Protein AF-A0A494X1V7-F1 (afdb_monomer_lite)

Foldseek 3Di:
DDDDDDDDDDDPVRVVVVVVVVVVVVVVVVVVVVVVVVVVVVVVVVVVVVVVVVVVVVVVQQQDFCLDPSNVVVLCLVLVQVVVQLVCCVPPVDADADPVRQGWGQHPVRDTDRDLVVLVLLLVLVVLVCVVVVHDRLSVLSNVVSVCRVVVHDDDPVSSVSNVVNSVVVSVVSNRDGNVVSVVSVVVVVVVVVCCVVVVDPD

Secondary structure (DSSP, 8-state):
-----PPP---HHHHHHHHHHHHHHHHHHHHHHHHHHHHHHHHHHHHHHHHHHHHHHHHHHHHS-TTSGGGHHHHHHHHHHHHHHHHHHHHT----B-TTS-BEEE-TTS-EEEHHHHHHHHHHHHHHHHHHHT----THHHHHHHHHHHTTPPP-HHHHHHHHHHHHHHHHHHHTS-HHHHHHHHHHHHHHHHHHHTTSS--

Sequence (203 aa):
METAQAQPKLSRAQRRGTDKASVRARRDAGEAAAATKRMRSHITSLVYKAEAHALKKAEIANNLPFAHEEQRPRIDAVFGPVESLLDTLVATGEIETLRNGVAGFRAPDGNLYPLAPALESVCVTYDKLARTHGWDDQTAGLRKLAKHFELDMPITQREVDAARASIAWMRDRTLTMTPAQISAEMLEVQIQRELAYAGIIKA

Organism: NCBI:txid1792498

Radius of gyration: 33.77 Å; chains: 1; bounding box: 64×73×98 Å

Structure (mmCIF, N/CA/C/O backbone):
data_AF-A0A494X1V7-F1
#
_entry.id   AF-A0A494X1V7-F1
#
loop_
_atom_site.group_PDB
_atom_site.id
_atom_site.type_symbol
_atom_site.label_atom_id
_atom_site.label_alt_id
_atom_site.label_comp_id
_atom_site.label_asym_id
_atom_site.label_entity_id
_atom_site.label_seq_id
_atom_site.pdbx_PDB_ins_code
_atom_site.Cartn_x
_atom_site.Cartn_y
_atom_site.Cartn_z
_atom_site.occupancy
_atom_site.B_iso_or_equiv
_atom_site.auth_seq_id
_atom_site.auth_comp_id
_atom_site.auth_asym_id
_atom_site.auth_atom_id
_atom_site.pdbx_PDB_model_num
ATOM 1 N N . MET A 1 1 ? 17.945 54.336 -75.996 1.00 43.56 1 MET A N 1
ATOM 2 C CA . MET A 1 1 ? 19.331 53.825 -75.939 1.00 43.56 1 MET A CA 1
ATOM 3 C C . MET A 1 1 ? 19.393 52.821 -74.802 1.00 43.56 1 MET A C 1
ATOM 5 O O . MET A 1 1 ? 19.587 53.219 -73.665 1.00 43.56 1 MET A O 1
ATOM 9 N N . GLU A 1 2 ? 19.138 51.548 -75.094 1.00 41.97 2 GLU A N 1
ATOM 10 C CA . GLU A 1 2 ? 19.292 50.442 -74.141 1.00 41.97 2 GLU A CA 1
ATOM 11 C C . GLU A 1 2 ? 20.587 49.704 -74.484 1.00 41.97 2 GLU A C 1
ATOM 13 O O . GLU A 1 2 ? 20.726 49.120 -75.559 1.00 41.97 2 GLU A O 1
ATOM 18 N N . THR A 1 3 ? 21.572 49.788 -73.597 1.00 46.75 3 THR A N 1
ATOM 19 C CA . THR A 1 3 ? 22.835 49.059 -73.694 1.00 46.75 3 THR A CA 1
ATOM 20 C C . THR A 1 3 ? 22.627 47.625 -73.216 1.00 46.75 3 THR A C 1
ATOM 22 O O . THR A 1 3 ? 22.595 47.344 -72.020 1.00 46.75 3 THR A O 1
ATOM 25 N N . ALA A 1 4 ? 22.508 46.695 -74.164 1.00 48.44 4 ALA A N 1
ATOM 26 C CA . ALA A 1 4 ? 22.533 45.263 -73.892 1.00 48.44 4 ALA A CA 1
ATOM 27 C C . ALA A 1 4 ? 23.926 44.846 -73.377 1.00 48.44 4 ALA A C 1
ATOM 29 O O . ALA A 1 4 ? 24.883 44.733 -74.144 1.00 48.44 4 ALA A O 1
ATOM 30 N N . GLN A 1 5 ? 24.051 44.623 -72.065 1.00 54.03 5 GLN A N 1
ATOM 31 C CA . GLN A 1 5 ? 25.241 44.023 -71.458 1.00 54.03 5 GLN A CA 1
ATOM 32 C C . GLN A 1 5 ? 25.355 42.549 -71.874 1.00 54.03 5 GLN A C 1
ATOM 34 O O . GLN A 1 5 ? 24.542 41.705 -71.497 1.00 54.03 5 GLN A O 1
ATOM 39 N N . ALA A 1 6 ? 26.388 42.235 -72.656 1.00 55.19 6 ALA A N 1
ATOM 40 C CA . ALA A 1 6 ? 26.711 40.876 -73.065 1.00 55.19 6 ALA A CA 1
ATOM 41 C C . ALA A 1 6 ? 27.240 40.059 -71.872 1.00 55.19 6 ALA A C 1
ATOM 43 O O . ALA A 1 6 ? 28.288 40.369 -71.306 1.00 55.19 6 ALA A O 1
ATOM 44 N N . GLN A 1 7 ? 26.532 38.986 -71.512 1.00 56.97 7 GLN A N 1
ATOM 45 C CA . GLN A 1 7 ? 27.010 38.025 -70.518 1.00 56.97 7 GLN A CA 1
ATOM 46 C C . GLN A 1 7 ? 28.259 37.279 -71.033 1.00 56.97 7 GLN A C 1
ATOM 48 O O . GLN A 1 7 ? 28.268 36.809 -72.179 1.00 56.97 7 GLN A O 1
ATOM 53 N N . PRO A 1 8 ? 29.309 37.113 -70.208 1.00 58.22 8 PRO A N 1
ATOM 54 C CA . PRO A 1 8 ? 30.526 36.424 -70.617 1.00 58.22 8 PRO A CA 1
ATOM 55 C C . PRO A 1 8 ? 30.261 34.933 -70.880 1.00 58.22 8 PRO A C 1
ATOM 57 O O . PRO A 1 8 ? 29.782 34.189 -70.021 1.00 58.22 8 PRO A O 1
ATOM 60 N N . LYS A 1 9 ? 30.600 34.469 -72.089 1.00 57.38 9 LYS A N 1
ATOM 61 C CA . LYS A 1 9 ? 30.509 33.054 -72.474 1.00 57.38 9 LYS A CA 1
ATOM 62 C C . LYS A 1 9 ? 31.616 32.256 -71.773 1.00 57.38 9 LYS A C 1
ATOM 64 O O . LYS A 1 9 ? 32.765 32.282 -72.200 1.00 57.38 9 LYS A O 1
ATOM 69 N N . LEU A 1 10 ? 31.256 31.516 -70.721 1.00 58.53 10 LEU A N 1
ATOM 70 C CA . LEU A 1 10 ? 32.140 30.551 -70.046 1.00 58.53 10 LEU A CA 1
ATOM 71 C C . LEU A 1 10 ? 32.773 29.567 -71.045 1.00 58.53 10 LEU A C 1
ATOM 73 O O . LEU A 1 10 ? 32.061 28.973 -71.867 1.00 58.53 10 LEU A O 1
ATOM 77 N N . SER A 1 11 ? 34.091 29.360 -70.932 1.00 63.44 11 SER A N 1
ATOM 78 C CA . SER A 1 11 ? 34.865 28.498 -71.832 1.00 63.44 11 SER A CA 1
ATOM 79 C C . SER A 1 11 ? 34.476 27.017 -71.699 1.00 63.44 11 SER A C 1
ATOM 81 O O . SER A 1 11 ? 34.013 26.550 -70.654 1.00 63.44 11 SER A O 1
ATOM 83 N N . ARG A 1 12 ? 34.689 26.233 -72.765 1.00 56.97 12 ARG A N 1
ATOM 84 C CA . ARG A 1 12 ? 34.336 24.799 -72.835 1.00 56.97 12 ARG A CA 1
ATOM 85 C C . ARG A 1 12 ? 35.033 23.953 -71.751 1.00 56.97 12 ARG A C 1
ATOM 87 O O . ARG A 1 12 ? 34.486 22.937 -71.328 1.00 56.97 12 ARG A O 1
ATOM 94 N N . ALA A 1 13 ? 36.201 24.393 -71.274 1.00 58.38 13 ALA A N 1
ATOM 95 C CA . ALA A 1 13 ? 36.928 23.779 -70.162 1.00 58.38 13 ALA A CA 1
ATOM 96 C C . ALA A 1 13 ? 36.272 24.074 -68.799 1.00 58.38 13 ALA A C 1
ATOM 98 O O . ALA A 1 13 ? 36.122 23.166 -67.984 1.00 58.38 13 ALA A O 1
ATOM 99 N N . GLN A 1 14 ? 35.790 25.305 -68.587 1.00 56.06 14 GLN A N 1
ATOM 100 C CA . GLN A 1 14 ? 35.075 25.694 -67.365 1.00 56.06 14 GLN A CA 1
ATOM 101 C C . GLN A 1 14 ? 33.720 24.980 -67.244 1.00 56.06 14 GLN A C 1
ATOM 103 O O . GLN A 1 14 ? 33.396 24.494 -66.165 1.00 56.06 14 GLN A O 1
ATOM 108 N N . ARG A 1 15 ? 32.988 24.795 -68.356 1.00 56.06 15 ARG A N 1
ATOM 109 C CA . ARG A 1 15 ? 31.726 24.022 -68.374 1.00 56.06 15 ARG A CA 1
ATOM 110 C C . ARG A 1 15 ? 31.918 22.534 -68.024 1.00 56.06 15 ARG A C 1
ATOM 112 O O . ARG A 1 15 ? 31.096 21.954 -67.323 1.00 56.06 15 ARG A O 1
ATOM 119 N N . ARG A 1 16 ? 33.025 21.912 -68.459 1.00 57.16 16 ARG A N 1
ATOM 120 C CA . ARG A 1 16 ? 33.356 20.508 -68.122 1.00 57.16 16 ARG A CA 1
ATOM 121 C C . ARG A 1 16 ? 33.801 20.322 -66.665 1.00 57.16 16 ARG A C 1
ATOM 123 O O . ARG A 1 16 ? 33.571 19.255 -66.098 1.00 57.16 16 ARG A O 1
ATOM 130 N N . GLY A 1 17 ? 34.432 21.332 -66.061 1.00 57.62 17 GLY A N 1
ATOM 131 C CA . GLY A 1 17 ? 34.803 21.323 -64.641 1.00 57.62 17 GLY A CA 1
ATOM 132 C C . GLY A 1 17 ? 33.589 21.426 -63.712 1.00 57.62 17 GLY A C 1
ATOM 133 O O . GLY A 1 17 ? 33.500 20.684 -62.733 1.00 57.62 17 GLY A O 1
ATOM 134 N N . THR A 1 18 ? 32.616 22.275 -64.061 1.00 57.50 18 THR A N 1
ATOM 135 C CA . THR A 1 18 ? 31.368 22.447 -63.297 1.00 57.50 18 THR A CA 1
ATOM 136 C C . THR A 1 18 ? 30.450 21.220 -63.363 1.00 57.50 18 THR A C 1
ATOM 138 O O . THR A 1 18 ? 29.817 20.877 -62.364 1.00 57.50 18 THR A O 1
ATOM 141 N N . ASP A 1 19 ? 30.429 20.493 -64.487 1.00 63.31 19 ASP A N 1
ATOM 142 C CA . ASP A 1 19 ? 29.675 19.233 -64.606 1.00 63.31 19 ASP A CA 1
ATOM 143 C C . ASP A 1 19 ? 30.258 18.116 -63.729 1.00 63.31 19 ASP A C 1
ATOM 145 O O . ASP A 1 19 ? 29.526 17.413 -63.039 1.00 63.31 19 ASP A O 1
ATOM 149 N N . LYS A 1 20 ? 31.587 17.968 -63.668 1.00 67.81 20 LYS A N 1
ATOM 150 C CA . LYS A 1 20 ? 32.205 16.943 -62.808 1.00 67.81 20 LYS A CA 1
ATOM 151 C C . LYS A 1 20 ? 32.038 17.246 -61.317 1.00 67.81 20 LYS A C 1
ATOM 153 O O . LYS A 1 20 ? 31.789 16.327 -60.537 1.00 67.81 20 LYS A O 1
ATOM 158 N N . ALA A 1 21 ? 32.154 18.515 -60.923 1.00 69.81 21 ALA A N 1
ATOM 159 C CA . ALA A 1 21 ? 31.956 18.936 -59.537 1.00 69.81 21 ALA A CA 1
ATOM 160 C C . ALA A 1 21 ? 30.499 18.744 -59.079 1.00 69.81 21 ALA A C 1
ATOM 162 O O . ALA A 1 21 ? 30.261 18.238 -57.984 1.00 69.81 21 ALA A O 1
ATOM 163 N N . SER A 1 22 ? 29.523 19.068 -59.935 1.00 73.69 22 SER A N 1
ATOM 164 C CA . SER A 1 22 ? 28.098 18.887 -59.625 1.00 73.69 22 SER A CA 1
ATOM 165 C C . SER A 1 22 ? 27.675 17.414 -59.572 1.00 73.69 22 SER A C 1
ATOM 167 O O . SER A 1 22 ? 26.890 17.035 -58.702 1.00 73.69 22 SER A O 1
ATOM 169 N N . VAL A 1 23 ? 28.235 16.556 -60.433 1.00 74.62 23 VAL A N 1
ATOM 170 C CA . VAL A 1 23 ? 28.013 15.100 -60.381 1.00 74.62 23 VAL A CA 1
ATOM 171 C C . VAL A 1 23 ? 28.587 14.496 -59.096 1.00 74.62 23 VAL A C 1
ATOM 173 O O . VAL A 1 23 ? 27.918 13.684 -58.456 1.00 74.62 23 VAL A O 1
ATOM 176 N N . ARG A 1 24 ? 29.784 14.925 -58.671 1.00 75.44 24 ARG A N 1
ATOM 177 C CA . ARG A 1 24 ? 30.396 14.472 -57.412 1.00 75.44 24 ARG A CA 1
ATOM 178 C C . ARG A 1 24 ? 29.585 14.918 -56.193 1.00 75.44 24 ARG A C 1
ATOM 180 O O . ARG A 1 24 ? 29.236 14.080 -55.376 1.00 75.44 24 ARG A O 1
ATOM 187 N N . ALA A 1 25 ? 29.170 16.185 -56.143 1.00 75.31 25 ALA A N 1
ATOM 188 C CA . ALA A 1 25 ? 28.336 16.705 -55.057 1.00 75.31 25 ALA A CA 1
ATOM 189 C C . ALA A 1 25 ? 26.983 15.976 -54.936 1.00 75.31 25 ALA A C 1
ATOM 191 O O . ALA A 1 25 ? 26.527 15.698 -53.830 1.00 75.31 25 ALA A O 1
ATOM 192 N N . ARG A 1 26 ? 26.347 15.615 -56.062 1.00 76.50 26 ARG A N 1
ATOM 193 C CA . ARG A 1 26 ? 25.107 14.815 -56.059 1.00 76.50 26 ARG A CA 1
ATOM 194 C C . ARG A 1 26 ? 25.334 13.384 -55.573 1.00 76.50 26 ARG A C 1
ATOM 196 O O . ARG A 1 26 ? 24.478 12.847 -54.875 1.00 76.50 26 ARG A O 1
ATOM 203 N N . ARG A 1 27 ? 26.473 12.777 -55.923 1.00 80.12 27 ARG A N 1
ATOM 204 C CA . ARG A 1 27 ? 26.851 11.441 -55.445 1.00 80.12 27 ARG A CA 1
ATOM 205 C C . ARG A 1 27 ? 27.112 11.451 -53.940 1.00 80.12 27 ARG A C 1
ATOM 207 O O . ARG A 1 27 ? 26.527 10.639 -53.234 1.00 80.12 27 ARG A O 1
ATOM 214 N N . ASP A 1 28 ? 27.889 12.416 -53.458 1.00 83.56 28 ASP A N 1
ATOM 215 C CA . ASP A 1 28 ? 28.215 12.571 -52.038 1.00 83.56 28 ASP A CA 1
ATOM 216 C C . ASP A 1 28 ? 26.947 12.864 -51.209 1.00 83.56 28 ASP A C 1
ATOM 218 O O . ASP A 1 28 ? 26.739 12.271 -50.151 1.00 83.56 28 ASP A O 1
ATOM 222 N N . ALA A 1 29 ? 26.031 13.696 -51.723 1.00 78.94 29 ALA A N 1
ATOM 223 C CA . ALA A 1 29 ? 24.729 13.941 -51.096 1.00 78.94 29 ALA A CA 1
ATOM 224 C C . ALA A 1 29 ? 23.829 12.689 -51.076 1.00 78.94 29 ALA A C 1
ATOM 226 O O . ALA A 1 29 ? 23.134 12.442 -50.089 1.00 78.94 29 ALA A O 1
ATOM 227 N N . GLY A 1 30 ? 23.854 11.877 -52.139 1.00 82.56 30 GLY A N 1
ATOM 228 C CA . GLY A 1 30 ? 23.144 10.597 -52.198 1.00 82.56 30 GLY A CA 1
ATOM 229 C C . GLY A 1 30 ? 23.706 9.563 -51.218 1.00 82.56 30 GLY A C 1
ATOM 230 O O . GLY A 1 30 ? 22.942 8.886 -50.527 1.00 82.56 30 GLY A O 1
ATOM 231 N N . GLU A 1 31 ? 25.033 9.480 -51.102 1.00 85.69 31 GLU A N 1
ATOM 232 C CA . GLU A 1 31 ? 25.724 8.626 -50.131 1.00 85.69 31 GLU A CA 1
ATOM 233 C C . GLU A 1 31 ? 25.426 9.069 -48.688 1.00 85.69 31 GLU A C 1
ATOM 235 O O . GLU A 1 31 ? 25.108 8.224 -47.844 1.00 85.69 31 GLU A O 1
ATOM 240 N N . ALA A 1 32 ? 25.419 10.380 -48.420 1.00 81.25 32 ALA A N 1
ATOM 241 C CA . ALA A 1 32 ? 25.041 10.944 -47.126 1.00 81.25 32 ALA A CA 1
ATOM 242 C C . ALA A 1 32 ? 23.574 10.645 -46.774 1.00 81.25 32 ALA A C 1
ATOM 244 O O . ALA A 1 32 ? 23.293 10.142 -45.687 1.00 81.25 32 ALA A O 1
ATOM 245 N N . ALA A 1 33 ? 22.636 10.851 -47.705 1.00 84.81 33 ALA A N 1
ATOM 246 C CA . ALA A 1 33 ? 21.222 10.533 -47.494 1.00 84.81 33 ALA A CA 1
ATOM 247 C C . ALA A 1 33 ? 20.997 9.029 -47.247 1.00 84.81 33 ALA A C 1
ATOM 249 O O . ALA A 1 33 ? 20.221 8.645 -46.365 1.00 84.81 33 ALA A O 1
ATOM 250 N N . ALA A 1 34 ? 21.711 8.162 -47.973 1.00 87.81 34 ALA A N 1
ATOM 251 C CA . ALA A 1 34 ? 21.675 6.718 -47.759 1.00 87.81 34 ALA A CA 1
ATOM 252 C C . ALA A 1 34 ? 22.281 6.315 -46.403 1.00 87.81 34 ALA A C 1
ATOM 254 O O . ALA A 1 34 ? 21.758 5.420 -45.733 1.00 87.81 34 ALA A O 1
ATOM 255 N N . ALA A 1 35 ? 23.358 6.974 -45.964 1.00 87.00 35 ALA A N 1
ATOM 256 C CA . ALA A 1 35 ? 23.936 6.783 -44.635 1.00 87.00 35 ALA A CA 1
ATOM 257 C C . ALA A 1 35 ? 22.957 7.211 -43.530 1.00 87.00 35 ALA A C 1
ATOM 259 O O . ALA A 1 35 ? 22.701 6.428 -42.615 1.00 87.00 35 ALA A O 1
ATOM 260 N N . THR A 1 36 ? 22.317 8.379 -43.656 1.00 88.31 36 THR A N 1
ATOM 261 C CA . THR A 1 36 ? 21.288 8.838 -42.709 1.00 88.31 36 THR A CA 1
ATOM 262 C C . THR A 1 36 ? 20.093 7.888 -42.664 1.00 88.31 36 THR A C 1
ATOM 264 O O . THR A 1 36 ? 19.611 7.566 -41.578 1.00 88.31 36 THR A O 1
ATOM 267 N N . LYS A 1 37 ? 19.628 7.381 -43.816 1.00 91.50 37 LYS A N 1
ATOM 268 C CA . LYS A 1 37 ? 18.534 6.397 -43.875 1.00 91.50 37 LYS A CA 1
ATOM 269 C C . LYS A 1 37 ? 18.906 5.089 -43.167 1.00 91.50 37 LYS A C 1
ATOM 271 O O . LYS A 1 37 ? 18.105 4.582 -42.384 1.00 91.50 37 LYS A O 1
ATOM 276 N N . ARG A 1 38 ? 20.121 4.573 -43.392 1.00 94.06 38 ARG A N 1
ATOM 277 C CA . ARG A 1 38 ? 20.639 3.377 -42.699 1.00 94.06 38 ARG A CA 1
ATOM 278 C C . ARG A 1 38 ? 20.754 3.601 -41.193 1.00 94.06 38 ARG A C 1
ATOM 280 O O . ARG A 1 38 ? 20.304 2.756 -40.428 1.00 94.06 38 ARG A O 1
ATOM 287 N N . MET A 1 39 ? 21.277 4.752 -40.775 1.00 90.88 39 MET A N 1
ATOM 288 C CA . MET A 1 39 ? 21.414 5.104 -39.362 1.00 90.88 39 MET A CA 1
ATOM 289 C C . MET A 1 39 ? 20.052 5.213 -38.670 1.00 90.88 39 MET A C 1
ATOM 291 O O . MET A 1 39 ? 19.865 4.617 -37.616 1.00 90.88 39 MET A O 1
ATOM 295 N N . ARG A 1 40 ? 19.071 5.888 -39.286 1.00 89.81 40 ARG A N 1
ATOM 296 C CA . ARG A 1 40 ? 17.696 5.950 -38.762 1.00 89.81 40 ARG A CA 1
ATOM 297 C C . ARG A 1 40 ? 17.081 4.560 -38.637 1.00 89.81 40 ARG A C 1
ATOM 299 O O . ARG A 1 40 ? 16.579 4.225 -37.575 1.00 89.81 40 ARG A O 1
ATOM 306 N N . SER A 1 41 ? 17.190 3.732 -39.677 1.00 91.44 41 SER A N 1
ATOM 307 C CA . SER A 1 41 ? 16.697 2.349 -39.638 1.00 91.44 41 SER A CA 1
ATOM 308 C C . SER A 1 41 ? 17.354 1.528 -38.524 1.00 91.44 41 SER A C 1
ATOM 310 O O . SER A 1 41 ? 16.681 0.724 -37.882 1.00 91.44 41 SER A O 1
ATOM 312 N N . HIS A 1 42 ? 18.654 1.721 -38.290 1.00 91.38 42 HIS A N 1
ATOM 313 C CA . HIS A 1 42 ? 19.376 1.040 -37.223 1.00 91.38 42 HIS A CA 1
ATOM 314 C C . HIS A 1 42 ? 18.917 1.510 -35.838 1.00 91.38 42 HIS A C 1
ATOM 316 O O . HIS A 1 42 ? 18.597 0.673 -34.999 1.00 91.38 42 HIS A O 1
ATOM 322 N N . ILE A 1 43 ? 18.794 2.825 -35.626 1.00 90.81 43 ILE A N 1
ATOM 323 C CA . ILE A 1 43 ? 18.275 3.407 -34.377 1.00 90.81 43 ILE A CA 1
ATOM 324 C C . ILE A 1 43 ? 16.866 2.884 -34.094 1.00 90.81 43 ILE A C 1
ATOM 326 O O . 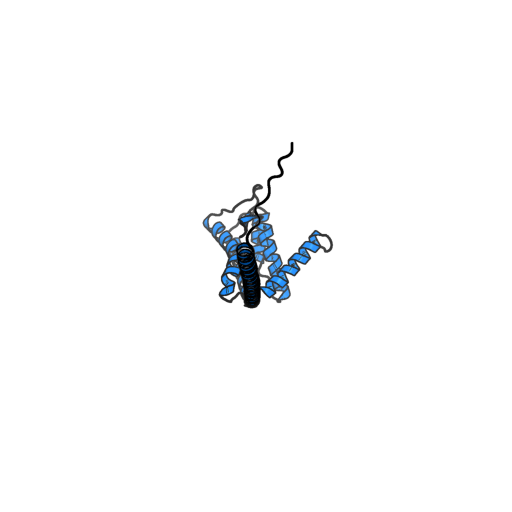ILE A 1 43 ? 16.615 2.377 -33.007 1.00 90.81 43 ILE A O 1
ATOM 330 N N . THR A 1 44 ? 15.968 2.924 -35.079 1.00 91.56 44 THR A N 1
ATOM 331 C CA . THR A 1 44 ? 14.608 2.389 -34.939 1.00 91.56 44 THR A CA 1
ATOM 332 C C . THR A 1 44 ? 14.621 0.906 -34.558 1.00 91.56 44 THR A C 1
ATOM 334 O O . THR A 1 44 ? 13.897 0.500 -33.655 1.00 91.56 44 THR A O 1
ATOM 337 N N . SER A 1 45 ? 15.487 0.091 -35.174 1.00 91.69 45 SER A N 1
ATOM 338 C CA . SER A 1 45 ? 15.629 -1.322 -34.795 1.00 91.69 45 SER A CA 1
ATOM 339 C C . SER A 1 45 ? 16.124 -1.511 -33.357 1.00 91.69 45 SER A C 1
ATOM 341 O O . SER A 1 45 ? 15.674 -2.442 -32.689 1.00 91.69 45 SER A O 1
ATOM 343 N N . LEU A 1 46 ? 17.038 -0.664 -32.878 1.00 92.19 46 LEU A N 1
ATOM 344 C CA . LEU A 1 46 ? 17.522 -0.718 -31.497 1.00 92.19 46 LEU A CA 1
ATOM 345 C C . LEU A 1 46 ? 16.427 -0.335 -30.500 1.00 92.19 46 LEU A C 1
ATOM 347 O O . LEU A 1 46 ? 16.280 -1.025 -29.494 1.00 92.19 46 LEU A O 1
ATOM 351 N N . VAL A 1 47 ? 15.633 0.696 -30.807 1.00 90.94 47 VAL A N 1
ATOM 352 C CA . VAL A 1 47 ? 14.484 1.102 -29.982 1.00 90.94 47 VAL A CA 1
ATOM 353 C C . VAL A 1 47 ? 13.492 -0.053 -29.854 1.00 90.94 47 VAL A C 1
ATOM 355 O O . VAL A 1 47 ? 13.207 -0.474 -28.738 1.00 90.94 47 VAL A O 1
ATOM 358 N N . TYR A 1 48 ? 13.081 -0.668 -30.969 1.00 91.06 48 TYR A N 1
ATOM 359 C CA . TYR A 1 48 ? 12.168 -1.817 -30.928 1.00 91.06 48 TYR A CA 1
ATOM 360 C C . TYR A 1 48 ? 12.715 -2.999 -30.116 1.00 91.06 48 TYR A C 1
ATOM 362 O O . TYR A 1 48 ? 11.975 -3.647 -29.379 1.00 91.06 48 TYR A O 1
ATOM 370 N N . LYS A 1 49 ? 14.018 -3.298 -30.224 1.00 90.75 49 LYS A N 1
ATOM 371 C CA . LYS A 1 49 ? 14.644 -4.365 -29.425 1.00 90.75 49 LYS A CA 1
ATOM 372 C C . LYS A 1 49 ? 14.659 -4.030 -27.935 1.00 90.75 49 LYS A C 1
ATOM 374 O O . LYS A 1 49 ? 14.416 -4.918 -27.119 1.00 90.75 49 LYS A O 1
ATOM 379 N N . ALA A 1 50 ? 14.944 -2.776 -27.585 1.00 86.94 50 ALA A N 1
ATOM 380 C CA . ALA A 1 50 ? 14.937 -2.315 -26.202 1.00 86.94 50 ALA A CA 1
ATOM 381 C C . ALA A 1 50 ? 13.526 -2.387 -25.598 1.00 86.94 50 ALA A C 1
ATOM 383 O O . ALA A 1 50 ? 13.367 -2.909 -24.497 1.00 86.94 50 ALA A O 1
ATOM 384 N N . GLU A 1 51 ? 12.506 -1.953 -26.342 1.00 88.06 51 GLU A N 1
ATOM 385 C CA . GLU A 1 51 ? 11.097 -2.049 -25.941 1.00 88.06 51 GLU A CA 1
ATOM 386 C C . GLU A 1 51 ? 10.660 -3.505 -25.744 1.00 88.06 51 GLU A C 1
ATOM 388 O O . GLU A 1 51 ? 10.111 -3.844 -24.698 1.00 88.06 51 GLU A O 1
ATOM 393 N N . ALA A 1 52 ? 10.971 -4.396 -26.692 1.00 85.94 52 ALA A N 1
ATOM 394 C CA . ALA A 1 52 ? 10.643 -5.818 -26.579 1.00 85.94 52 ALA A CA 1
ATOM 395 C C . ALA A 1 52 ? 11.323 -6.480 -25.366 1.00 85.94 52 ALA A C 1
ATOM 397 O O . ALA A 1 52 ? 10.714 -7.292 -24.667 1.00 85.94 52 ALA A O 1
ATOM 398 N N . HIS A 1 53 ? 12.577 -6.117 -25.084 1.00 86.06 53 HIS A N 1
ATOM 399 C CA . HIS A 1 53 ? 13.283 -6.603 -23.901 1.00 86.06 53 HIS A CA 1
ATOM 400 C C . HIS A 1 53 ? 12.670 -6.057 -22.602 1.00 86.06 53 HIS A C 1
ATOM 402 O O . HIS A 1 53 ? 12.530 -6.800 -21.631 1.00 86.06 53 HIS A O 1
ATOM 408 N N . ALA A 1 54 ? 12.273 -4.780 -22.580 1.00 83.81 54 ALA A N 1
ATOM 409 C CA . ALA A 1 54 ? 11.593 -4.171 -21.439 1.00 83.81 54 ALA A CA 1
ATOM 410 C C . ALA A 1 54 ? 10.236 -4.837 -21.162 1.00 83.81 54 ALA A C 1
ATOM 412 O O . ALA A 1 54 ? 9.953 -5.177 -20.015 1.00 83.81 54 ALA A O 1
ATOM 413 N N . LEU A 1 55 ? 9.448 -5.105 -22.209 1.00 81.00 55 LEU A N 1
ATOM 414 C CA . LEU A 1 55 ? 8.188 -5.850 -22.134 1.00 81.00 55 LEU A CA 1
ATOM 415 C C . LEU A 1 55 ? 8.395 -7.251 -21.554 1.00 81.00 55 LEU A C 1
ATOM 417 O O . LEU A 1 55 ? 7.738 -7.614 -20.583 1.00 81.00 55 LEU A O 1
ATOM 421 N N . LYS A 1 56 ? 9.367 -8.005 -22.081 1.00 84.44 56 LYS A N 1
ATOM 422 C CA . LYS A 1 56 ? 9.679 -9.351 -21.582 1.00 84.44 56 LYS A CA 1
ATOM 423 C C . LYS A 1 56 ? 10.124 -9.334 -20.119 1.00 84.44 56 LYS A C 1
ATOM 425 O O . LYS A 1 56 ? 9.732 -10.195 -19.338 1.00 84.44 56 LYS A O 1
ATOM 430 N N . LYS A 1 57 ? 10.927 -8.341 -19.725 1.00 81.81 57 LYS A N 1
ATOM 431 C CA . LYS A 1 57 ? 11.339 -8.167 -18.327 1.00 81.81 57 LYS A CA 1
ATOM 432 C C . LYS A 1 57 ? 10.143 -7.846 -17.424 1.00 81.81 57 LYS A C 1
ATOM 434 O O . LYS A 1 57 ? 10.056 -8.392 -16.330 1.00 81.81 57 LYS A O 1
ATOM 439 N N . ALA A 1 58 ? 9.223 -6.994 -17.878 1.00 77.88 58 ALA A N 1
ATOM 440 C CA . ALA A 1 58 ? 8.011 -6.657 -17.135 1.00 77.88 58 ALA A CA 1
ATOM 441 C C . ALA A 1 58 ? 7.072 -7.863 -16.980 1.00 77.88 58 ALA A C 1
ATOM 443 O O . ALA A 1 58 ? 6.519 -8.064 -15.905 1.00 77.88 58 ALA A O 1
ATOM 444 N N . GLU A 1 59 ? 6.931 -8.687 -18.019 1.00 78.50 59 GLU A N 1
ATOM 445 C CA . GLU A 1 59 ? 6.154 -9.929 -17.972 1.00 78.50 59 GLU A CA 1
ATOM 446 C C . GLU A 1 59 ? 6.723 -10.913 -16.944 1.00 78.50 59 GLU A C 1
ATOM 448 O O . GLU A 1 59 ? 5.983 -11.426 -16.107 1.00 78.50 59 GLU A O 1
ATOM 453 N N . ILE A 1 60 ? 8.045 -11.121 -16.952 1.00 80.75 60 ILE A N 1
ATOM 454 C CA . ILE A 1 60 ? 8.720 -11.953 -15.948 1.00 80.75 60 ILE A CA 1
ATOM 455 C C . ILE A 1 60 ? 8.456 -11.393 -14.549 1.00 80.75 60 ILE A C 1
ATOM 457 O O . ILE A 1 60 ? 7.986 -12.123 -13.682 1.00 80.75 60 ILE A O 1
ATOM 461 N N . ALA A 1 61 ? 8.683 -10.093 -14.345 1.00 78.19 61 ALA A N 1
ATOM 462 C CA . ALA A 1 61 ? 8.454 -9.456 -13.054 1.00 78.19 61 ALA A CA 1
ATOM 463 C C . ALA A 1 61 ? 6.993 -9.596 -12.591 1.00 78.19 61 ALA A C 1
ATOM 465 O O . ALA A 1 61 ? 6.748 -9.887 -11.428 1.00 78.19 61 ALA A O 1
ATOM 466 N N . ASN A 1 62 ? 6.005 -9.445 -13.472 1.00 83.19 62 ASN A N 1
ATOM 467 C CA . ASN A 1 62 ? 4.593 -9.531 -13.087 1.00 83.19 62 ASN A CA 1
ATOM 468 C C . ASN A 1 62 ? 4.123 -10.954 -12.741 1.00 83.19 62 ASN A C 1
ATOM 470 O O . ASN A 1 62 ? 3.073 -11.098 -12.113 1.00 83.19 62 ASN A O 1
ATOM 474 N N . ASN A 1 63 ? 4.893 -11.977 -13.121 1.00 85.81 63 ASN A N 1
ATOM 475 C CA . ASN A 1 63 ? 4.609 -13.383 -12.835 1.00 85.81 63 ASN A CA 1
ATOM 476 C C . ASN A 1 63 ? 5.431 -13.942 -11.663 1.00 85.81 63 ASN A C 1
ATOM 478 O O . ASN A 1 63 ? 5.198 -15.074 -11.237 1.00 85.81 63 ASN A O 1
ATOM 482 N N . LEU A 1 64 ? 6.380 -13.172 -11.123 1.00 86.19 64 LEU A N 1
ATOM 483 C CA . LEU A 1 64 ? 7.077 -13.545 -9.896 1.00 86.19 64 LEU A CA 1
ATOM 484 C C . LEU A 1 64 ? 6.167 -13.306 -8.681 1.00 86.19 64 LEU A C 1
ATOM 486 O O . LEU A 1 64 ? 5.501 -12.269 -8.620 1.00 86.19 64 LEU A O 1
ATOM 490 N N . PRO A 1 65 ? 6.141 -14.221 -7.695 1.00 88.69 65 PRO A N 1
ATOM 491 C CA . PRO A 1 65 ? 5.433 -13.987 -6.443 1.00 88.69 65 PRO A CA 1
ATOM 492 C C . PRO A 1 65 ? 5.945 -12.732 -5.734 1.00 88.69 65 PRO A C 1
ATOM 494 O O . PRO A 1 65 ? 7.134 -12.420 -5.798 1.00 88.69 65 PRO A O 1
ATOM 497 N N . PHE A 1 66 ? 5.077 -12.050 -4.993 1.00 89.81 66 PHE A N 1
ATOM 498 C CA . PHE A 1 66 ? 5.442 -10.876 -4.201 1.00 89.81 66 PHE A CA 1
ATOM 499 C C . PHE A 1 66 ? 6.471 -11.169 -3.099 1.00 89.81 66 PHE A C 1
ATOM 501 O O . PHE A 1 66 ? 7.167 -10.255 -2.668 1.00 89.81 66 PHE A O 1
ATOM 508 N N . ALA A 1 67 ? 6.612 -12.429 -2.673 1.00 89.81 67 ALA A N 1
ATOM 509 C CA . ALA A 1 67 ? 7.704 -12.865 -1.801 1.00 89.81 67 ALA A CA 1
ATOM 510 C C . ALA A 1 67 ? 9.099 -12.767 -2.452 1.00 89.81 67 ALA A C 1
ATOM 512 O O . ALA A 1 67 ? 10.107 -12.816 -1.748 1.00 89.81 67 ALA A O 1
ATOM 513 N N . HIS A 1 68 ? 9.183 -12.650 -3.780 1.00 89.88 68 HIS A N 1
ATOM 514 C CA . HIS A 1 68 ? 10.451 -12.484 -4.480 1.00 89.88 68 HIS A CA 1
ATOM 515 C C . HIS A 1 68 ? 11.062 -11.106 -4.189 1.00 89.88 68 HIS A C 1
ATOM 517 O O . HIS A 1 68 ? 10.363 -10.094 -4.194 1.00 89.88 68 HIS A O 1
ATOM 523 N N 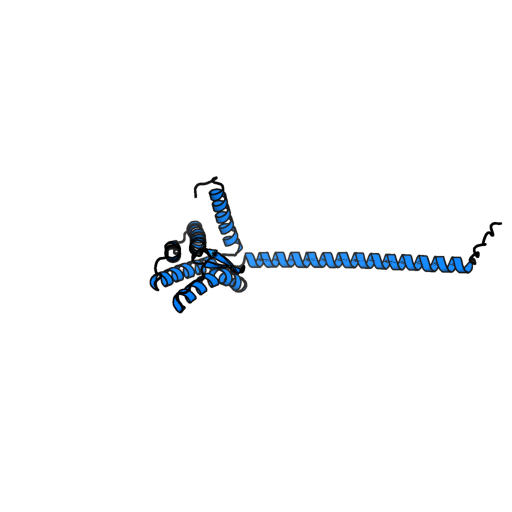. GLU A 1 69 ? 12.382 -11.046 -4.005 1.00 88.12 69 GLU A N 1
ATOM 524 C CA . GLU A 1 69 ? 13.101 -9.828 -3.601 1.00 88.12 69 GLU A CA 1
ATOM 525 C C . GLU A 1 69 ? 12.832 -8.632 -4.532 1.00 88.12 69 GLU A C 1
ATOM 527 O O . GLU A 1 69 ? 12.601 -7.517 -4.067 1.00 88.12 69 GLU A O 1
ATOM 532 N N . GLU A 1 70 ? 12.759 -8.871 -5.845 1.00 85.69 70 GLU A N 1
ATOM 533 C CA . GLU A 1 70 ? 12.441 -7.834 -6.843 1.00 85.69 70 GLU A CA 1
ATOM 534 C C . GLU A 1 70 ? 11.064 -7.169 -6.650 1.00 85.69 70 GLU A C 1
ATOM 536 O O . GLU A 1 70 ? 10.843 -6.060 -7.141 1.00 85.69 70 GLU A O 1
ATOM 541 N N . GLN A 1 71 ? 10.136 -7.818 -5.941 1.00 87.31 71 GLN A N 1
ATOM 542 C CA . GLN A 1 71 ? 8.798 -7.289 -5.667 1.00 87.31 71 GLN A CA 1
ATOM 543 C C . GLN A 1 71 ? 8.712 -6.510 -4.355 1.00 87.31 71 GLN A C 1
ATOM 545 O O . GLN A 1 71 ? 7.726 -5.803 -4.131 1.00 87.31 71 GLN A O 1
ATOM 550 N N . ARG A 1 72 ? 9.740 -6.586 -3.502 1.00 86.88 72 ARG A N 1
ATOM 551 C CA . ARG A 1 72 ? 9.746 -5.943 -2.186 1.00 86.88 72 ARG A CA 1
ATOM 552 C C . ARG A 1 72 ? 9.426 -4.442 -2.234 1.00 86.88 72 ARG A C 1
ATOM 554 O O . ARG A 1 72 ? 8.543 -4.032 -1.484 1.00 86.88 72 ARG A O 1
ATOM 561 N N . PRO A 1 73 ? 9.984 -3.634 -3.162 1.00 88.62 73 PRO A N 1
ATOM 562 C CA . PRO A 1 73 ? 9.623 -2.219 -3.256 1.00 88.62 73 PRO A CA 1
ATOM 563 C C . PRO A 1 73 ? 8.132 -1.979 -3.526 1.00 88.62 73 PRO A C 1
ATOM 565 O O . PRO A 1 73 ? 7.590 -0.960 -3.110 1.00 88.62 73 PRO A O 1
ATOM 568 N N . ARG A 1 74 ? 7.450 -2.904 -4.217 1.00 86.94 74 ARG A N 1
ATOM 569 C CA . ARG A 1 74 ? 6.011 -2.789 -4.497 1.00 86.94 74 ARG A CA 1
ATOM 570 C C . ARG A 1 74 ? 5.171 -3.091 -3.263 1.00 86.94 74 ARG A C 1
ATOM 572 O O . ARG A 1 74 ? 4.200 -2.387 -3.017 1.00 86.94 74 ARG A O 1
ATOM 579 N N . ILE A 1 75 ? 5.559 -4.101 -2.485 1.00 90.00 75 ILE A N 1
ATOM 580 C CA . ILE A 1 75 ? 4.930 -4.406 -1.193 1.00 90.00 75 ILE A CA 1
ATOM 581 C C . ILE A 1 75 ? 5.098 -3.230 -0.233 1.00 90.00 75 ILE A C 1
ATOM 583 O O . ILE A 1 75 ? 4.120 -2.766 0.354 1.00 90.00 75 ILE A O 1
ATOM 587 N N . ASP A 1 76 ? 6.316 -2.708 -0.122 1.00 89.06 76 ASP A N 1
ATOM 588 C CA . ASP A 1 76 ? 6.619 -1.593 0.772 1.00 89.06 76 ASP A CA 1
ATOM 589 C C . ASP A 1 76 ? 5.876 -0.316 0.349 1.00 89.06 76 ASP A C 1
ATOM 591 O O . ASP A 1 76 ? 5.376 0.411 1.203 1.00 89.06 76 ASP A O 1
ATOM 595 N N . ALA A 1 77 ? 5.703 -0.076 -0.956 1.00 86.50 77 ALA A N 1
ATOM 596 C CA . ALA A 1 77 ? 4.930 1.062 -1.458 1.00 86.50 77 ALA A CA 1
ATOM 597 C C . ALA A 1 77 ? 3.432 1.004 -1.102 1.00 86.50 77 ALA A C 1
ATOM 599 O O . ALA A 1 77 ? 2.793 2.051 -1.008 1.00 86.50 77 ALA A O 1
ATOM 600 N N . VAL A 1 78 ? 2.869 -0.194 -0.912 1.00 85.19 78 VAL A N 1
ATOM 601 C CA . VAL A 1 78 ? 1.452 -0.375 -0.556 1.00 85.19 78 VAL A CA 1
ATOM 602 C C . VAL A 1 78 ? 1.251 -0.307 0.957 1.00 85.19 78 VAL A C 1
ATOM 604 O O . VAL A 1 78 ? 0.399 0.441 1.431 1.00 85.19 78 VAL A O 1
ATOM 607 N N . PHE A 1 79 ? 2.031 -1.072 1.724 1.00 91.56 79 PHE A N 1
ATOM 608 C CA . PHE A 1 79 ? 1.822 -1.202 3.171 1.00 91.56 79 PHE A CA 1
ATOM 609 C C . PHE A 1 79 ? 2.575 -0.158 3.993 1.00 91.56 79 PHE A C 1
ATOM 611 O O . PHE A 1 79 ? 2.064 0.288 5.018 1.00 91.56 79 PHE A O 1
ATOM 618 N N . GLY A 1 80 ? 3.751 0.270 3.529 1.00 91.62 80 GLY A N 1
ATOM 619 C CA . GLY A 1 80 ? 4.623 1.196 4.249 1.00 91.62 80 GLY A CA 1
ATOM 620 C C . GLY A 1 80 ? 3.945 2.512 4.643 1.00 91.62 80 GLY A C 1
ATOM 621 O O . GLY A 1 80 ? 4.074 2.910 5.799 1.00 91.62 80 GLY A O 1
ATOM 622 N N . PRO A 1 81 ? 3.166 3.176 3.765 1.00 89.44 81 PRO A N 1
ATOM 623 C CA . PRO A 1 81 ? 2.450 4.395 4.140 1.00 89.44 81 PRO A CA 1
ATOM 624 C C . PRO A 1 81 ? 1.451 4.200 5.289 1.00 89.44 81 PRO A C 1
ATOM 626 O O . PRO A 1 81 ? 1.335 5.061 6.158 1.00 89.44 81 PRO A O 1
ATOM 629 N N . VAL A 1 82 ? 0.738 3.069 5.318 1.00 90.94 82 VAL A N 1
ATOM 630 C CA . VAL A 1 82 ? -0.238 2.777 6.379 1.00 90.94 82 VAL A CA 1
ATOM 631 C C . VAL A 1 82 ? 0.477 2.404 7.676 1.00 90.94 82 VAL A C 1
ATOM 633 O O . VAL A 1 82 ? 0.085 2.861 8.743 1.00 90.94 82 VAL A O 1
ATOM 636 N N . GLU A 1 83 ? 1.557 1.626 7.602 1.00 93.56 83 GLU A N 1
ATOM 637 C CA . GLU A 1 83 ? 2.386 1.300 8.769 1.00 93.56 83 GLU A CA 1
ATOM 638 C C . GLU A 1 83 ? 3.008 2.555 9.385 1.00 93.56 83 GLU A C 1
ATOM 640 O O . GLU A 1 83 ? 2.891 2.765 10.590 1.00 93.56 83 GLU A O 1
ATOM 645 N N . SER A 1 84 ? 3.566 3.436 8.551 1.00 92.44 84 SER A N 1
ATOM 646 C CA . SER A 1 84 ? 4.126 4.714 8.991 1.00 92.44 84 SER A CA 1
ATOM 647 C C . SER A 1 84 ? 3.072 5.603 9.645 1.00 92.44 84 SER A C 1
ATOM 649 O O . SER A 1 84 ? 3.368 6.252 10.642 1.00 92.44 84 SER A O 1
ATOM 651 N N . LEU A 1 85 ? 1.845 5.630 9.117 1.00 91.94 85 LEU A N 1
ATOM 652 C CA . LEU A 1 85 ? 0.735 6.345 9.745 1.00 91.94 85 LEU A CA 1
ATOM 653 C C . LEU A 1 85 ? 0.447 5.797 11.152 1.00 91.94 85 LEU A C 1
ATOM 655 O O . LEU A 1 85 ? 0.290 6.577 12.089 1.00 91.94 85 LEU A O 1
ATOM 659 N N . LEU A 1 86 ? 0.395 4.471 11.318 1.00 94.12 86 LEU A N 1
ATOM 660 C CA . LEU A 1 86 ? 0.190 3.850 12.632 1.00 94.12 86 LEU A CA 1
ATOM 661 C C . LEU A 1 86 ? 1.349 4.131 13.593 1.00 94.12 86 LEU A C 1
ATOM 663 O O . LEU A 1 86 ? 1.115 4.307 14.788 1.00 94.12 86 LEU A O 1
ATOM 667 N N . ASP A 1 87 ? 2.583 4.177 13.094 1.00 94.81 87 ASP A N 1
ATOM 668 C CA . ASP A 1 87 ? 3.753 4.560 13.887 1.00 94.81 87 ASP A CA 1
ATOM 669 C C . ASP A 1 87 ? 3.651 6.022 14.354 1.00 94.81 87 ASP A C 1
ATOM 671 O O . ASP A 1 87 ? 3.862 6.300 15.535 1.00 94.81 87 ASP A O 1
ATOM 675 N N . THR A 1 88 ? 3.258 6.950 13.474 1.00 93.19 88 THR A N 1
ATOM 676 C CA . THR A 1 88 ? 3.050 8.365 13.828 1.00 93.19 88 THR A CA 1
ATOM 677 C C . THR A 1 88 ? 1.942 8.535 14.866 1.00 93.19 88 THR A C 1
ATOM 679 O O . THR A 1 88 ? 2.147 9.229 15.860 1.00 93.19 88 THR A O 1
ATOM 682 N N . LEU A 1 89 ? 0.806 7.850 14.703 1.00 92.44 89 LEU A N 1
ATOM 683 C CA . LEU A 1 89 ? -0.293 7.90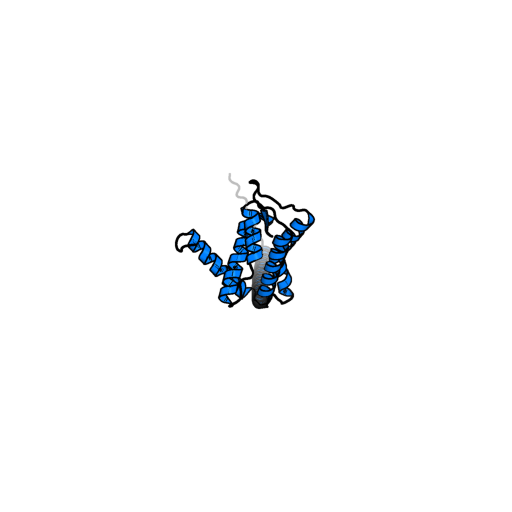3 15.674 1.00 92.44 89 LEU A CA 1
ATOM 684 C C . LEU A 1 89 ? 0.146 7.456 17.073 1.00 92.44 89 LEU A 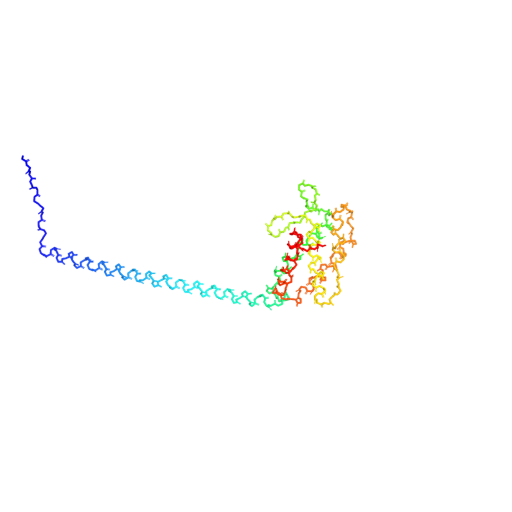C 1
ATOM 686 O O . LEU A 1 89 ? -0.258 8.062 18.059 1.00 92.44 89 LEU A O 1
ATOM 690 N N . VAL A 1 90 ? 0.989 6.425 17.170 1.00 94.44 90 VAL A N 1
ATOM 691 C CA . VAL A 1 90 ? 1.523 5.960 18.462 1.00 94.44 90 VAL A CA 1
ATOM 692 C C . VAL A 1 90 ? 2.549 6.941 19.027 1.00 94.44 90 VAL A C 1
ATOM 694 O O . VAL A 1 90 ? 2.566 7.184 20.231 1.00 94.44 90 VAL A O 1
ATOM 697 N N . ALA A 1 91 ? 3.417 7.489 18.176 1.00 94.94 91 ALA A N 1
ATOM 698 C CA . ALA A 1 91 ? 4.521 8.335 18.610 1.00 94.94 91 ALA A CA 1
ATOM 699 C C . ALA A 1 91 ? 4.073 9.740 19.038 1.00 94.94 91 ALA A C 1
ATOM 701 O O . ALA A 1 91 ? 4.570 10.261 20.036 1.00 94.94 91 ALA A O 1
ATOM 702 N N . THR A 1 92 ? 3.170 10.362 18.278 1.00 94.69 92 THR A N 1
ATOM 703 C CA . THR A 1 92 ? 2.782 11.768 18.469 1.00 94.69 92 THR A CA 1
ATOM 704 C C . THR A 1 92 ? 1.286 11.960 18.686 1.00 94.69 92 THR A C 1
ATOM 706 O O . THR A 1 92 ? 0.886 12.992 19.218 1.00 94.69 92 THR A O 1
ATOM 709 N N . GLY A 1 93 ? 0.450 10.991 18.298 1.00 89.75 93 GLY A N 1
ATOM 710 C CA . GLY A 1 93 ? -1.005 11.160 18.278 1.00 89.75 93 GLY A CA 1
ATOM 711 C C . GLY A 1 93 ? -1.494 12.118 17.189 1.00 89.75 93 GLY A C 1
ATOM 712 O O . GLY A 1 93 ? -2.666 12.487 17.184 1.00 89.75 93 GLY A O 1
ATOM 713 N N . GLU A 1 94 ? -0.614 12.537 16.277 1.00 89.94 94 GLU A N 1
ATOM 714 C CA . GLU A 1 94 ? -0.939 13.497 15.227 1.00 89.94 94 GLU A CA 1
ATOM 715 C C . GLU A 1 94 ? -1.336 12.803 13.926 1.00 89.94 94 GLU A C 1
ATOM 717 O O . GLU A 1 94 ? -0.868 11.713 13.588 1.00 89.94 94 GLU A O 1
ATOM 722 N N . ILE A 1 95 ? -2.184 13.486 13.163 1.00 90.94 95 ILE A N 1
ATOM 723 C CA . ILE A 1 95 ? -2.565 13.091 11.816 1.00 90.94 95 ILE A CA 1
ATOM 724 C C . ILE A 1 95 ? -2.693 14.332 10.934 1.00 90.94 95 ILE A C 1
ATOM 726 O O . ILE A 1 95 ? -3.169 15.381 11.373 1.00 90.94 95 ILE A O 1
ATOM 730 N N . GLU A 1 96 ? -2.274 14.221 9.674 1.00 91.56 96 GLU A N 1
ATOM 731 C CA . GLU A 1 96 ? -2.547 15.269 8.695 1.00 91.56 96 GLU A CA 1
ATOM 732 C C . GLU A 1 96 ? -4.056 15.385 8.457 1.00 91.56 96 GLU A C 1
ATOM 734 O O . GLU A 1 96 ? -4.768 14.386 8.408 1.00 91.56 96 GLU A O 1
ATOM 739 N N . THR A 1 97 ? -4.560 16.601 8.269 1.00 93.44 97 THR A N 1
ATOM 740 C CA . THR A 1 97 ? -5.980 16.836 7.990 1.00 93.44 97 THR A CA 1
ATOM 741 C C . THR A 1 97 ? -6.166 17.558 6.664 1.00 93.44 97 THR A C 1
ATOM 743 O O . THR A 1 97 ? -5.344 18.372 6.233 1.00 93.44 97 THR A O 1
ATOM 746 N N . LEU A 1 98 ? -7.267 17.249 5.982 1.00 92.69 98 LEU A N 1
ATOM 747 C CA . LEU A 1 98 ? -7.745 18.026 4.849 1.00 92.69 98 LEU A CA 1
ATOM 748 C C . LEU A 1 98 ? -8.245 19.396 5.336 1.00 92.69 98 LEU A C 1
ATOM 750 O O . LEU A 1 98 ? -8.520 19.604 6.516 1.00 92.69 98 LEU A O 1
ATOM 754 N N . ARG A 1 99 ? -8.446 20.340 4.406 1.00 88.31 99 ARG A N 1
ATOM 755 C CA . ARG A 1 99 ? -8.927 21.705 4.718 1.00 88.31 99 ARG A CA 1
ATOM 756 C C . ARG A 1 99 ? -10.248 21.750 5.498 1.00 88.31 99 ARG A C 1
ATOM 758 O O . ARG A 1 99 ? -10.541 22.758 6.125 1.00 88.31 99 ARG A O 1
ATOM 765 N N . ASN A 1 100 ? -11.052 20.694 5.420 1.00 88.06 100 ASN A N 1
ATOM 766 C CA . ASN A 1 100 ? -12.329 20.546 6.116 1.00 88.06 100 ASN A CA 1
ATOM 767 C C . ASN A 1 100 ? -12.213 19.817 7.471 1.00 88.06 100 ASN A C 1
ATOM 769 O O . ASN A 1 100 ? -13.240 19.463 8.037 1.00 88.06 100 ASN A O 1
ATOM 773 N N . GLY A 1 101 ? -10.997 19.559 7.966 1.00 88.00 101 GLY A N 1
ATOM 774 C CA . GLY A 1 101 ? -10.749 18.875 9.239 1.00 88.00 101 GLY A CA 1
ATOM 775 C C . GLY A 1 101 ? -10.792 17.346 9.171 1.00 88.00 101 GLY A C 1
ATOM 776 O O . GLY A 1 101 ? -10.531 16.693 10.173 1.00 88.00 101 GLY A O 1
ATOM 777 N N . VAL A 1 102 ? -11.077 16.753 8.007 1.00 92.38 102 VAL A N 1
ATOM 778 C CA . VAL A 1 102 ? -11.106 15.290 7.849 1.00 92.38 102 VAL A CA 1
ATOM 779 C C . VAL A 1 102 ? -9.688 14.724 7.900 1.00 92.38 102 VAL A C 1
ATOM 781 O O . VAL A 1 102 ? -8.794 15.251 7.239 1.00 92.38 102 VAL A O 1
ATOM 784 N N . ALA A 1 103 ? -9.499 13.624 8.632 1.00 92.81 103 ALA A N 1
ATOM 785 C CA . ALA A 1 103 ? -8.255 12.860 8.661 1.00 92.81 103 ALA A CA 1
ATOM 786 C C . ALA A 1 103 ? -7.763 12.525 7.241 1.00 92.81 103 ALA A C 1
ATOM 788 O O . ALA A 1 103 ? -8.510 11.994 6.414 1.00 92.81 103 ALA A O 1
ATOM 789 N N . GLY A 1 104 ? -6.505 12.848 6.964 1.00 91.81 104 GLY A N 1
ATOM 790 C CA . GLY A 1 104 ? -5.876 12.752 5.657 1.00 91.81 104 GLY A CA 1
ATOM 791 C C . GLY A 1 104 ? -4.817 11.660 5.582 1.00 91.81 104 GLY A C 1
ATOM 792 O O . GLY A 1 104 ? -4.082 11.399 6.529 1.00 91.81 104 GLY A O 1
ATOM 793 N N . PHE A 1 105 ? -4.730 11.043 4.410 1.00 88.50 105 PHE A N 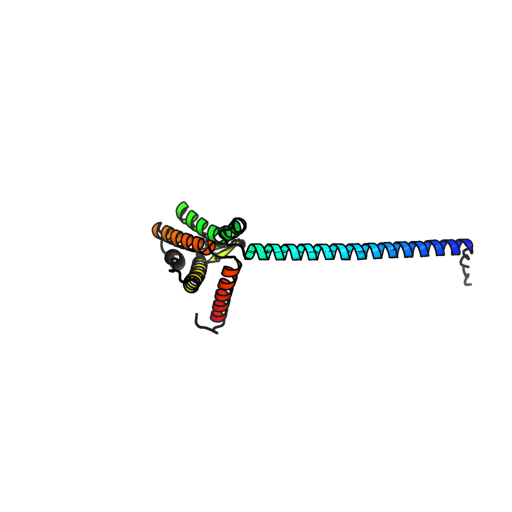1
ATOM 794 C CA . PHE A 1 105 ? -3.706 10.088 4.022 1.00 88.50 105 PHE A CA 1
ATOM 795 C C . PHE A 1 105 ? -2.955 10.621 2.808 1.00 88.50 105 PHE A C 1
ATOM 797 O O . PHE A 1 105 ? -3.566 10.902 1.772 1.00 88.50 105 PHE A O 1
ATOM 804 N N . ARG A 1 106 ? -1.634 10.762 2.924 1.00 86.56 106 ARG A N 1
ATOM 805 C CA . ARG A 1 106 ? -0.789 11.189 1.811 1.00 86.56 106 ARG A CA 1
ATOM 806 C C . ARG A 1 106 ? -0.376 9.973 0.992 1.00 86.56 106 ARG A C 1
ATOM 808 O O . ARG A 1 106 ? 0.390 9.136 1.462 1.00 86.56 106 ARG A O 1
ATOM 815 N N . ALA A 1 107 ? -0.888 9.882 -0.229 1.00 82.25 107 ALA A N 1
ATOM 816 C CA . ALA A 1 107 ? -0.532 8.802 -1.137 1.00 82.25 107 ALA A CA 1
ATOM 817 C C . ALA A 1 107 ? 0.842 9.057 -1.797 1.00 82.25 107 ALA A C 1
ATOM 819 O O . ALA A 1 107 ? 1.351 10.183 -1.761 1.00 82.25 107 ALA A O 1
ATOM 820 N N . PRO A 1 108 ? 1.455 8.036 -2.432 1.00 77.19 108 PRO A N 1
ATOM 821 C CA . PRO A 1 108 ? 2.756 8.176 -3.096 1.00 77.19 108 PRO A CA 1
ATOM 822 C C . PRO A 1 108 ? 2.810 9.228 -4.216 1.00 77.19 108 PRO A C 1
ATOM 824 O O . PRO A 1 108 ? 3.893 9.678 -4.577 1.00 77.19 108 PRO A O 1
ATOM 827 N N . ASP A 1 109 ? 1.664 9.632 -4.766 1.00 82.19 109 ASP A N 1
ATOM 828 C CA . ASP A 1 109 ? 1.557 10.705 -5.763 1.00 82.19 109 ASP A CA 1
ATOM 829 C C . ASP A 1 109 ? 1.634 12.121 -5.152 1.00 82.19 109 ASP A C 1
ATOM 831 O O . ASP A 1 109 ? 1.599 13.117 -5.873 1.00 82.19 109 ASP A O 1
ATOM 835 N N . GLY A 1 110 ? 1.750 12.213 -3.823 1.00 84.69 110 GLY A N 1
ATOM 836 C CA . GLY A 1 110 ? 1.832 13.457 -3.064 1.00 84.69 110 GLY A CA 1
ATOM 837 C C . GLY A 1 110 ? 0.477 14.074 -2.716 1.00 84.69 110 GLY A C 1
ATOM 838 O O . GLY A 1 110 ? 0.445 15.033 -1.935 1.00 84.69 110 GLY A O 1
ATOM 839 N N . ASN A 1 111 ? -0.629 13.531 -3.230 1.00 87.94 111 ASN A N 1
ATOM 840 C CA . ASN A 1 111 ? -1.971 14.023 -2.945 1.00 87.94 111 ASN A CA 1
ATOM 841 C C . ASN A 1 111 ? -2.468 13.535 -1.578 1.00 87.94 111 ASN A C 1
ATOM 843 O O . ASN A 1 111 ? -2.111 12.456 -1.100 1.00 87.94 111 ASN A O 1
ATOM 847 N N . LEU A 1 112 ? -3.311 14.357 -0.949 1.00 90.75 112 LEU A N 1
ATOM 848 C CA . LEU A 1 112 ? -3.949 14.049 0.327 1.00 90.75 112 LEU A CA 1
ATOM 849 C C . LEU A 1 112 ? -5.381 13.569 0.081 1.00 90.75 112 LEU A C 1
ATOM 851 O O . LEU A 1 112 ? -6.201 14.301 -0.477 1.00 90.75 112 LEU A O 1
ATOM 855 N N . TYR A 1 113 ? -5.679 12.354 0.523 1.00 90.19 113 TYR A N 1
ATOM 856 C CA . TYR A 1 113 ? -6.983 11.710 0.388 1.00 90.19 113 TYR A CA 1
ATOM 857 C C . TYR A 1 113 ? -7.641 11.531 1.757 1.00 90.19 113 TYR A C 1
ATOM 859 O O . TYR A 1 113 ? -6.928 11.405 2.751 1.00 90.19 113 TYR A O 1
ATOM 867 N N . PRO A 1 114 ? -8.980 11.483 1.852 1.00 92.81 114 PRO A N 1
ATOM 868 C CA . PRO A 1 114 ? -9.641 11.164 3.113 1.00 92.81 114 PRO A CA 1
ATOM 869 C C . PRO A 1 114 ? -9.245 9.760 3.601 1.00 92.81 114 PRO A C 1
ATOM 871 O O . PRO A 1 114 ? -9.385 8.780 2.867 1.00 92.81 114 PRO A O 1
ATOM 874 N N . LEU A 1 115 ? -8.759 9.661 4.840 1.00 93.00 115 LEU A N 1
ATOM 875 C CA . LEU A 1 115 ? -8.151 8.441 5.373 1.00 93.00 115 LEU A CA 1
ATOM 876 C C . LEU A 1 115 ? -9.164 7.305 5.561 1.00 93.00 115 LEU A C 1
ATOM 878 O O . LEU A 1 115 ? -8.922 6.194 5.099 1.00 93.00 115 LEU A O 1
ATOM 882 N N . ALA A 1 116 ? -10.300 7.570 6.212 1.00 93.88 116 ALA A N 1
ATOM 883 C CA . ALA A 1 116 ? -11.306 6.543 6.496 1.00 93.88 116 ALA A CA 1
ATOM 884 C C . ALA A 1 116 ? -11.762 5.767 5.238 1.00 93.88 116 ALA A C 1
ATOM 886 O O . ALA A 1 116 ? -11.642 4.539 5.232 1.00 93.88 116 ALA A O 1
ATOM 887 N N . PRO A 1 117 ? -12.202 6.415 4.137 1.00 90.81 117 PRO A N 1
ATOM 888 C CA . PRO A 1 117 ? -12.584 5.683 2.930 1.00 90.81 117 PRO A CA 1
ATOM 889 C C . PRO A 1 117 ? -11.395 5.029 2.215 1.00 90.81 117 PRO A C 1
ATOM 891 O O . PRO A 1 117 ? -11.592 4.031 1.523 1.00 90.81 117 PRO A O 1
ATOM 894 N N . ALA A 1 118 ? -10.170 5.545 2.373 1.00 90.06 118 ALA A N 1
ATOM 895 C CA . ALA A 1 118 ? -8.979 4.885 1.841 1.00 90.06 118 ALA A CA 1
ATOM 896 C C . ALA A 1 118 ? -8.729 3.538 2.546 1.00 90.06 118 ALA A C 1
ATOM 898 O O . ALA A 1 118 ? -8.572 2.519 1.873 1.00 90.06 118 ALA A O 1
ATOM 899 N N . LEU A 1 119 ? -8.777 3.510 3.884 1.00 93.00 119 LEU A N 1
ATOM 900 C CA . LEU A 1 119 ? -8.643 2.277 4.672 1.00 93.00 119 LEU A CA 1
ATOM 901 C C . LEU A 1 119 ? -9.769 1.279 4.374 1.00 93.00 119 LEU A C 1
ATOM 903 O O . LEU A 1 119 ? -9.512 0.088 4.189 1.00 93.00 119 LEU A O 1
ATOM 907 N N . GLU A 1 120 ? -11.008 1.764 4.271 1.00 91.81 120 GLU A N 1
ATOM 908 C CA . GLU A 1 120 ? -12.163 0.921 3.952 1.00 91.81 120 GLU A CA 1
ATOM 909 C C . GLU A 1 120 ? -12.025 0.285 2.560 1.00 91.81 120 GLU A C 1
ATOM 911 O O . GLU A 1 120 ? -12.266 -0.910 2.394 1.00 91.81 120 GLU A O 1
ATOM 916 N N . SER A 1 121 ? -11.550 1.043 1.564 1.00 87.12 121 SER A N 1
ATOM 917 C CA . SER A 1 121 ? -11.324 0.531 0.205 1.00 87.12 121 SER A CA 1
ATOM 918 C C . SER A 1 121 ? -10.304 -0.613 0.169 1.00 87.12 121 SER A C 1
ATOM 920 O O . SER A 1 121 ? -10.466 -1.565 -0.601 1.00 87.12 121 SER A O 1
ATOM 922 N N . VAL A 1 122 ? -9.260 -0.543 1.001 1.00 89.69 122 VAL A N 1
ATOM 923 C CA . VAL A 1 122 ? -8.299 -1.645 1.149 1.00 89.69 122 VAL A CA 1
ATOM 924 C C . VAL A 1 122 ? -8.995 -2.859 1.770 1.00 89.69 122 VAL A C 1
ATOM 926 O O . VAL A 1 122 ? -8.896 -3.959 1.229 1.00 89.69 122 VAL A O 1
ATOM 929 N N . CYS A 1 123 ? -9.780 -2.668 2.835 1.00 93.75 123 CYS A N 1
ATOM 930 C CA . CYS A 1 123 ? -10.509 -3.760 3.489 1.00 93.75 123 CYS A CA 1
ATOM 931 C C . CYS A 1 123 ? -11.497 -4.468 2.547 1.00 93.75 123 CYS A C 1
ATOM 933 O O . CYS A 1 123 ? -11.598 -5.691 2.581 1.00 93.75 123 CYS A O 1
ATOM 935 N N . VAL A 1 124 ? -12.204 -3.725 1.689 1.00 90.25 124 VAL A N 1
ATOM 936 C CA . VAL A 1 124 ? -13.114 -4.295 0.675 1.00 90.25 124 VAL A CA 1
ATOM 937 C C . VAL A 1 124 ? -12.353 -5.157 -0.333 1.00 90.25 124 VAL A C 1
ATOM 939 O O . VAL A 1 124 ? -12.804 -6.243 -0.694 1.00 90.25 124 VAL A O 1
ATOM 942 N N . THR A 1 125 ? -11.169 -4.708 -0.754 1.00 89.06 125 THR A N 1
ATOM 943 C CA . THR A 1 125 ? -10.326 -5.472 -1.685 1.00 89.06 125 THR A CA 1
ATOM 944 C C . THR A 1 125 ? -9.905 -6.806 -1.067 1.00 89.06 125 THR A C 1
ATOM 946 O O . THR A 1 125 ? -10.029 -7.851 -1.703 1.00 89.06 125 THR A O 1
ATOM 949 N N . TYR A 1 126 ? -9.465 -6.796 0.194 1.00 93.31 126 TYR A N 1
ATOM 950 C CA . TYR A 1 126 ? -9.040 -8.019 0.876 1.00 93.31 126 TYR A CA 1
ATOM 951 C C . TYR A 1 126 ? -10.187 -8.937 1.297 1.00 93.31 126 TYR A C 1
ATOM 953 O O . TYR A 1 126 ? -9.985 -10.146 1.326 1.00 93.31 126 TYR A O 1
ATOM 961 N N . ASP A 1 127 ? -11.381 -8.410 1.566 1.00 93.56 127 ASP A N 1
ATOM 962 C CA . ASP A 1 127 ? -12.585 -9.231 1.747 1.00 93.56 127 ASP A CA 1
ATOM 963 C C . ASP A 1 127 ? -12.899 -10.026 0.480 1.00 93.56 127 ASP A C 1
ATOM 965 O O . ASP A 1 127 ? -13.087 -11.242 0.529 1.00 93.56 127 ASP A O 1
ATOM 969 N N . LYS A 1 128 ? -12.857 -9.369 -0.686 1.00 89.88 128 LYS A N 1
ATOM 970 C CA . LYS A 1 128 ? -13.022 -10.068 -1.963 1.00 89.88 128 LYS A CA 1
ATOM 971 C C . LYS A 1 128 ? -11.950 -11.141 -2.146 1.00 89.88 128 LYS A C 1
ATOM 973 O O . LYS A 1 128 ? -12.296 -12.283 -2.429 1.00 89.88 128 LYS A O 1
ATOM 978 N N . LEU A 1 129 ? -10.675 -10.803 -1.935 1.00 91.81 129 LEU A N 1
ATOM 979 C CA . LEU A 1 129 ? -9.578 -11.772 -2.033 1.00 91.81 129 LEU A CA 1
ATOM 980 C C . LEU A 1 129 ? -9.777 -12.957 -1.081 1.00 91.81 129 LEU A C 1
ATOM 982 O O . LEU A 1 129 ? -9.600 -14.104 -1.485 1.00 91.81 129 LEU A O 1
ATOM 986 N N . ALA A 1 130 ? -10.189 -12.697 0.159 1.00 93.88 130 ALA A N 1
ATOM 987 C CA . ALA A 1 130 ? -10.465 -13.737 1.137 1.00 93.88 130 ALA A CA 1
ATOM 988 C C . ALA A 1 130 ? -11.564 -14.685 0.646 1.00 93.88 130 ALA A C 1
ATOM 990 O O . ALA A 1 130 ? -11.374 -15.898 0.664 1.00 93.88 130 ALA A O 1
ATOM 991 N N . ARG A 1 131 ? -12.664 -14.153 0.102 1.00 92.75 131 ARG A N 1
ATOM 992 C CA . ARG A 1 131 ? -13.741 -14.968 -0.482 1.00 92.75 131 ARG A CA 1
ATOM 993 C C . ARG A 1 131 ? -13.274 -15.765 -1.699 1.00 92.75 131 ARG A C 1
ATOM 995 O O . ARG A 1 131 ? -13.568 -16.955 -1.778 1.00 92.75 131 ARG A O 1
ATOM 1002 N N . THR A 1 132 ? -12.530 -15.142 -2.615 1.00 90.06 132 THR A N 1
ATOM 1003 C CA . THR A 1 132 ? -12.005 -15.800 -3.825 1.00 90.06 132 THR A CA 1
ATOM 1004 C C . THR A 1 132 ? -11.071 -16.962 -3.481 1.00 90.06 132 THR A C 1
ATOM 1006 O O . THR A 1 132 ? -11.115 -18.006 -4.129 1.00 90.06 132 THR A O 1
ATOM 1009 N N . HIS A 1 133 ? -10.243 -16.807 -2.445 1.00 90.62 133 HIS A N 1
ATOM 1010 C CA . HIS A 1 133 ? -9.233 -17.793 -2.057 1.00 90.62 133 HIS A CA 1
ATOM 1011 C C . HIS A 1 133 ? -9.637 -18.697 -0.879 1.00 90.62 133 HIS A C 1
ATOM 1013 O O . HIS A 1 133 ? -8.848 -19.555 -0.478 1.00 90.62 133 HIS A O 1
ATOM 1019 N N . GLY A 1 134 ? -10.845 -18.536 -0.330 1.00 93.81 134 GLY A N 1
ATOM 1020 C CA . GLY A 1 134 ? -11.329 -19.312 0.816 1.00 93.81 134 GLY A CA 1
ATOM 1021 C C . GLY A 1 134 ? -10.580 -19.026 2.123 1.00 93.81 134 GLY A C 1
ATOM 1022 O O . GLY A 1 134 ? -10.378 -19.935 2.925 1.00 93.81 134 GLY A O 1
ATOM 1023 N N . TRP A 1 135 ? -10.121 -17.791 2.327 1.00 95.12 135 TRP A N 1
ATOM 1024 C CA . TRP A 1 135 ? -9.507 -17.346 3.578 1.00 95.12 135 TRP A CA 1
ATOM 1025 C C . TRP A 1 135 ? -10.540 -16.730 4.517 1.00 95.12 135 TRP A C 1
ATOM 1027 O O . TRP A 1 135 ? -11.506 -16.108 4.078 1.00 95.12 135 TRP A O 1
ATOM 1037 N N . ASP A 1 136 ? -10.276 -16.820 5.818 1.00 95.94 136 ASP A N 1
ATOM 1038 C CA . ASP A 1 136 ? -11.011 -16.038 6.807 1.00 95.94 136 ASP A CA 1
ATOM 1039 C C . ASP A 1 136 ? -10.574 -14.570 6.737 1.00 95.94 136 ASP A C 1
ATOM 1041 O O . ASP A 1 136 ? -9.381 -14.266 6.847 1.00 95.94 136 ASP A O 1
ATOM 1045 N N . ASP A 1 137 ? -11.536 -13.661 6.577 1.00 94.62 137 ASP A N 1
ATOM 1046 C CA . ASP A 1 137 ? -11.295 -12.217 6.558 1.00 94.62 137 ASP A CA 1
ATOM 1047 C C . ASP A 1 137 ? -10.833 -11.720 7.941 1.00 94.62 137 ASP A C 1
ATOM 1049 O O . ASP A 1 137 ? -11.589 -11.728 8.914 1.00 94.62 137 ASP A O 1
ATOM 1053 N N . GLN A 1 138 ? -9.585 -11.247 8.016 1.00 97.50 138 GLN A N 1
ATOM 1054 C CA . GLN A 1 138 ? -8.986 -10.675 9.230 1.00 97.50 138 GLN A CA 1
ATOM 1055 C C . GLN A 1 138 ? -8.840 -9.142 9.157 1.00 97.50 138 GLN A C 1
ATOM 1057 O O . GLN A 1 138 ? -8.083 -8.545 9.927 1.00 97.50 138 GLN A O 1
ATOM 1062 N N . THR A 1 139 ? -9.566 -8.462 8.261 1.00 97.50 139 THR A N 1
ATOM 1063 C CA . THR A 1 139 ? -9.503 -6.992 8.094 1.00 97.50 139 THR A CA 1
ATOM 1064 C C . THR A 1 139 ? -10.281 -6.197 9.151 1.00 97.50 139 THR A C 1
ATOM 1066 O O . THR A 1 139 ? -10.254 -4.965 9.160 1.00 97.50 139 THR A O 1
ATOM 1069 N N . ALA A 1 140 ? -10.956 -6.876 10.085 1.00 97.56 140 ALA A N 1
ATOM 1070 C CA . ALA A 1 140 ? -11.843 -6.252 11.066 1.00 97.56 140 ALA A CA 1
ATOM 1071 C C . ALA A 1 140 ? -11.170 -5.179 11.944 1.00 97.56 140 ALA A C 1
ATOM 1073 O O . ALA A 1 140 ? -11.827 -4.209 12.324 1.00 97.56 140 ALA A O 1
ATOM 1074 N N . GLY A 1 141 ? -9.883 -5.333 12.274 1.00 97.62 141 GLY A N 1
ATOM 1075 C CA . GLY A 1 141 ? -9.130 -4.334 13.034 1.00 97.62 141 GLY A CA 1
ATOM 1076 C C . GLY A 1 141 ? -8.968 -3.027 12.259 1.00 97.62 141 GLY A C 1
ATOM 1077 O O . GLY A 1 141 ? -9.252 -1.954 12.790 1.00 97.62 141 GLY A O 1
ATOM 1078 N N . LEU A 1 142 ? -8.613 -3.124 10.975 1.00 97.44 142 LEU A N 1
ATOM 1079 C CA . LEU A 1 142 ? -8.455 -1.957 10.108 1.00 97.44 142 LEU A CA 1
ATOM 1080 C C . LEU A 1 142 ? -9.793 -1.256 9.819 1.00 97.44 142 LEU A C 1
ATOM 1082 O O . LEU A 1 142 ? -9.853 -0.030 9.880 1.00 97.44 142 LEU A O 1
ATOM 1086 N N . ARG A 1 143 ? -10.884 -2.011 9.606 1.00 97.44 143 ARG A N 1
ATOM 1087 C CA . ARG A 1 143 ? -12.240 -1.436 9.455 1.00 97.44 143 ARG A CA 1
ATOM 1088 C C . ARG A 1 143 ? -12.677 -0.652 10.690 1.00 97.44 143 ARG A C 1
ATOM 1090 O O . ARG A 1 143 ? -13.239 0.434 10.581 1.00 97.44 143 ARG A O 1
ATOM 1097 N N . LYS A 1 144 ? -12.412 -1.186 11.887 1.00 97.12 144 LYS A N 1
ATOM 1098 C CA . LYS A 1 144 ? -12.711 -0.472 13.136 1.00 97.12 144 LYS A CA 1
ATOM 1099 C C . LYS A 1 144 ? -11.921 0.825 13.220 1.00 97.12 144 LYS A C 1
ATOM 1101 O O . LYS A 1 144 ? -12.520 1.861 13.475 1.00 97.12 144 LYS A O 1
ATOM 1106 N N . LEU A 1 145 ? -10.621 0.793 12.932 1.00 96.81 145 LEU A N 1
ATOM 1107 C CA . LEU A 1 145 ? -9.810 2.007 12.909 1.00 96.81 145 LEU A CA 1
ATOM 1108 C C . LEU A 1 145 ? -10.352 3.045 11.907 1.00 96.81 145 LEU A C 1
ATOM 1110 O O . LEU A 1 145 ? -10.460 4.221 12.248 1.00 96.81 145 LEU A O 1
ATOM 1114 N N . ALA A 1 146 ? -10.774 2.619 10.712 1.00 96.25 146 ALA A N 1
ATOM 1115 C CA . ALA A 1 146 ? -11.415 3.504 9.738 1.00 96.25 146 ALA A CA 1
ATOM 1116 C C . ALA A 1 146 ? -12.674 4.183 10.309 1.00 96.25 146 ALA A C 1
ATOM 1118 O O . ALA A 1 146 ? -12.857 5.387 10.128 1.00 96.25 146 ALA A O 1
ATOM 1119 N N . LYS A 1 147 ? -13.499 3.448 11.069 1.00 96.88 147 LYS A N 1
ATOM 1120 C CA . LYS A 1 147 ? -14.671 4.010 11.760 1.00 96.88 147 LYS A CA 1
ATOM 1121 C C . LYS A 1 147 ? -14.312 5.000 12.861 1.00 96.88 147 LYS A C 1
ATOM 1123 O O . LYS A 1 147 ? -15.049 5.964 13.040 1.00 96.88 147 LYS A O 1
ATOM 1128 N N . HIS A 1 148 ? -13.198 4.807 13.565 1.00 95.88 148 HIS A N 1
ATOM 1129 C CA . HIS A 1 148 ? -12.726 5.808 14.524 1.00 95.88 148 HIS A CA 1
ATOM 1130 C C . HIS A 1 148 ? -12.389 7.131 13.831 1.00 95.88 148 HIS A C 1
ATOM 1132 O O . HIS A 1 148 ? -12.807 8.178 14.311 1.00 95.88 148 HIS A O 1
ATOM 1138 N N . PHE A 1 149 ? -11.737 7.090 12.666 1.00 94.75 149 PHE A N 1
ATOM 1139 C CA . PHE A 1 149 ? -11.478 8.299 11.878 1.00 94.75 149 PHE A CA 1
ATOM 1140 C C . PHE A 1 149 ? -12.741 8.931 11.288 1.00 94.75 149 PHE A C 1
ATOM 1142 O O . PHE A 1 149 ? -12.850 10.151 11.248 1.00 94.75 149 PHE A O 1
ATOM 1149 N N . GLU A 1 150 ? -13.686 8.122 10.807 1.00 93.94 150 GLU A N 1
ATOM 1150 C CA . GLU A 1 150 ? -14.939 8.619 10.225 1.00 93.94 150 GLU A CA 1
ATOM 1151 C C . GLU A 1 150 ? -15.820 9.332 11.259 1.00 93.94 150 GLU A C 1
ATOM 1153 O O . GLU A 1 150 ? -16.464 10.329 10.940 1.00 93.94 150 GLU A O 1
ATOM 1158 N N . LEU A 1 151 ? -15.848 8.811 12.487 1.00 93.62 151 LEU A N 1
ATOM 1159 C CA . LEU A 1 151 ? -16.722 9.277 13.564 1.00 93.62 151 LEU A CA 1
ATOM 1160 C C . LEU A 1 151 ? -16.012 10.185 14.577 1.00 93.62 151 LEU A C 1
ATOM 1162 O O . LEU A 1 151 ? -16.597 10.478 15.618 1.00 93.62 151 LEU A O 1
ATOM 1166 N N . ASP A 1 152 ? -14.772 10.594 14.296 1.00 90.56 152 ASP A N 1
ATOM 1167 C CA . ASP A 1 152 ? -13.933 11.405 15.191 1.00 90.56 152 ASP A CA 1
ATOM 1168 C C . ASP A 1 152 ? -13.853 10.828 16.622 1.00 90.56 152 ASP A C 1
ATOM 1170 O O . ASP A 1 152 ? -13.982 11.519 17.633 1.00 90.56 152 ASP A O 1
ATOM 1174 N N . MET A 1 153 ? -13.709 9.501 16.716 1.00 93.44 153 MET A N 1
ATOM 1175 C CA . MET A 1 153 ? -13.626 8.800 17.996 1.00 93.44 153 MET A CA 1
ATOM 1176 C C . MET A 1 153 ? -12.175 8.691 18.472 1.00 93.44 153 MET A C 1
ATOM 1178 O O . MET A 1 153 ? -11.283 8.435 17.659 1.00 93.44 153 MET A O 1
ATOM 1182 N N . PRO A 1 154 ? -11.928 8.754 19.795 1.00 92.62 154 PRO A N 1
ATOM 1183 C CA . PRO A 1 154 ? -10.601 8.522 20.354 1.00 92.62 154 PRO A CA 1
ATOM 1184 C C . PRO A 1 154 ? -10.015 7.182 19.899 1.00 92.62 154 PRO A C 1
ATOM 1186 O O . PRO A 1 154 ? -10.689 6.153 19.956 1.00 92.62 154 PRO A O 1
ATOM 1189 N N . ILE A 1 155 ? -8.756 7.191 19.465 1.00 94.75 155 ILE A N 1
ATOM 1190 C CA . ILE A 1 155 ? -8.003 5.992 19.082 1.00 94.75 155 ILE A CA 1
ATOM 1191 C C . ILE A 1 155 ? -7.108 5.611 20.259 1.00 94.75 155 ILE A C 1
ATOM 1193 O O . ILE A 1 155 ? -6.342 6.438 20.752 1.00 94.75 155 ILE A O 1
ATOM 1197 N N . THR A 1 156 ? -7.196 4.365 20.718 1.00 95.25 156 THR A N 1
ATOM 1198 C CA . THR A 1 156 ? -6.313 3.830 21.758 1.00 95.25 156 THR A CA 1
ATOM 1199 C C . THR A 1 156 ? -5.297 2.865 21.155 1.00 95.25 156 THR A C 1
ATOM 1201 O O . THR A 1 156 ? -5.411 2.432 20.005 1.00 95.25 156 THR A O 1
ATOM 1204 N N . GLN A 1 157 ? -4.308 2.469 21.961 1.00 95.12 157 GLN A N 1
ATOM 1205 C CA . GLN A 1 157 ? -3.319 1.466 21.561 1.00 95.12 157 GLN A CA 1
ATOM 1206 C C . GLN A 1 157 ? -3.977 0.160 21.091 1.00 95.12 157 GLN A C 1
ATOM 1208 O O . GLN A 1 157 ? -3.506 -0.466 20.146 1.00 95.12 157 GLN A O 1
ATOM 1213 N N . ARG A 1 158 ? -5.113 -0.220 21.690 1.00 96.88 158 ARG A N 1
ATOM 1214 C CA . ARG A 1 158 ? -5.846 -1.433 21.318 1.00 96.88 158 ARG A CA 1
ATOM 1215 C C . ARG A 1 158 ? -6.324 -1.396 19.865 1.00 96.88 158 ARG A C 1
ATOM 1217 O O . ARG A 1 158 ? -6.252 -2.416 19.180 1.00 96.88 158 ARG A O 1
ATOM 1224 N N . GLU A 1 159 ? -6.835 -0.258 19.398 1.00 97.00 159 GLU A N 1
ATOM 1225 C CA . GLU A 1 159 ? -7.288 -0.113 18.011 1.00 97.00 159 GLU A CA 1
ATOM 1226 C C . GLU A 1 159 ? -6.105 -0.127 17.040 1.00 97.00 159 GLU A C 1
ATOM 1228 O O . GLU A 1 159 ? -6.197 -0.751 15.980 1.00 97.00 159 GLU A O 1
ATOM 1233 N N . VAL A 1 160 ? -4.979 0.487 17.420 1.00 96.88 160 VAL A N 1
ATOM 1234 C CA . VAL A 1 160 ? -3.746 0.449 16.623 1.00 96.88 160 VAL A CA 1
ATOM 1235 C C . VAL A 1 160 ? -3.221 -0.981 16.490 1.00 96.88 160 VAL A C 1
ATOM 1237 O O . VAL A 1 160 ? -2.929 -1.422 15.378 1.00 96.88 160 VAL A O 1
ATOM 1240 N N . ASP A 1 161 ? -3.144 -1.733 17.588 1.00 97.88 161 ASP A N 1
ATOM 1241 C CA . ASP A 1 161 ? -2.652 -3.115 17.581 1.00 97.88 161 ASP A CA 1
ATOM 1242 C C . ASP A 1 161 ? -3.542 -4.024 16.721 1.00 97.88 161 ASP A C 1
ATOM 1244 O O . ASP A 1 161 ? -3.047 -4.840 15.939 1.00 97.88 161 ASP A O 1
ATOM 1248 N N . ALA A 1 162 ? -4.864 -3.841 16.801 1.00 97.94 162 ALA A N 1
ATOM 1249 C CA . ALA A 1 162 ? -5.810 -4.563 15.956 1.00 97.94 162 ALA A CA 1
ATOM 1250 C C . ALA A 1 162 ? -5.621 -4.228 14.465 1.00 97.94 162 ALA A C 1
ATOM 1252 O O . ALA A 1 162 ? -5.653 -5.130 13.625 1.00 97.94 162 ALA A O 1
ATOM 1253 N N . ALA A 1 163 ? -5.393 -2.955 14.126 1.00 97.56 163 ALA A N 1
ATOM 1254 C CA . ALA A 1 163 ? -5.111 -2.544 12.753 1.00 97.56 163 ALA A CA 1
ATOM 1255 C C . ALA A 1 163 ? -3.783 -3.125 12.239 1.00 97.56 163 ALA A C 1
ATOM 1257 O O . ALA A 1 163 ? -3.738 -3.616 11.109 1.00 97.56 163 ALA A O 1
ATOM 1258 N N . ARG A 1 164 ? -2.730 -3.160 13.070 1.00 97.88 164 ARG A N 1
ATOM 1259 C CA . ARG A 1 164 ? -1.450 -3.806 12.722 1.00 97.88 164 ARG A CA 1
ATOM 1260 C C . ARG A 1 164 ? -1.620 -5.293 12.434 1.00 97.88 164 ARG A C 1
ATOM 1262 O O . ARG A 1 164 ? -1.069 -5.776 11.450 1.00 97.88 164 ARG A O 1
ATOM 1269 N N . ALA A 1 165 ? -2.406 -6.006 13.240 1.00 98.12 165 ALA A N 1
ATOM 1270 C CA . ALA A 1 165 ? -2.689 -7.420 13.002 1.00 98.12 165 ALA A CA 1
ATOM 1271 C C . ALA A 1 165 ? -3.406 -7.642 11.657 1.00 98.12 165 ALA A C 1
ATOM 1273 O O . ALA A 1 165 ? -3.028 -8.532 10.894 1.00 98.12 165 ALA A O 1
ATOM 1274 N N . SER A 1 166 ? -4.386 -6.791 11.327 1.00 98.19 166 SER A N 1
ATOM 1275 C CA . SER A 1 166 ? -5.047 -6.815 10.017 1.00 98.19 166 SER A CA 1
ATOM 1276 C C . SER A 1 166 ? -4.064 -6.553 8.870 1.00 98.19 166 SER A C 1
ATOM 1278 O O . SER A 1 166 ? -4.077 -7.289 7.886 1.00 98.19 166 SER A O 1
ATOM 1280 N N . ILE A 1 167 ? -3.194 -5.544 8.989 1.00 97.06 167 ILE A N 1
ATOM 1281 C CA . ILE A 1 167 ? -2.189 -5.207 7.965 1.00 97.06 167 ILE A CA 1
ATOM 1282 C C . ILE A 1 167 ? -1.177 -6.341 7.781 1.00 97.06 167 ILE A C 1
ATOM 1284 O O . ILE A 1 167 ? -0.870 -6.698 6.645 1.00 97.06 167 ILE A O 1
ATOM 1288 N N . ALA A 1 168 ? -0.700 -6.944 8.872 1.00 97.19 168 ALA A N 1
ATOM 1289 C CA . ALA A 1 168 ? 0.213 -8.081 8.819 1.00 97.19 168 ALA A CA 1
ATOM 1290 C C . ALA A 1 168 ? -0.419 -9.264 8.073 1.00 97.19 168 ALA A C 1
ATOM 1292 O O . ALA A 1 168 ? 0.186 -9.798 7.146 1.00 97.19 168 ALA A O 1
ATOM 1293 N N . TRP A 1 169 ? -1.674 -9.602 8.391 1.00 97.62 169 TRP A N 1
ATOM 1294 C CA . TRP A 1 169 ? -2.405 -10.633 7.655 1.00 97.62 169 TRP A CA 1
ATOM 1295 C C . TRP A 1 169 ? -2.543 -10.284 6.165 1.00 97.62 169 TRP A C 1
ATOM 1297 O O . TRP A 1 169 ? -2.276 -11.136 5.319 1.00 97.62 169 TRP A O 1
ATOM 1307 N N . MET A 1 170 ? -2.896 -9.039 5.821 1.00 96.44 170 MET A N 1
ATOM 1308 C CA . MET A 1 170 ? -2.998 -8.604 4.420 1.00 96.44 170 MET A CA 1
ATOM 1309 C C . MET A 1 170 ? -1.658 -8.747 3.693 1.00 96.44 170 MET A C 1
ATOM 1311 O O . MET A 1 170 ? -1.610 -9.291 2.585 1.00 96.44 170 MET A O 1
ATOM 1315 N N . ARG A 1 171 ? -0.559 -8.309 4.319 1.00 95.75 171 ARG A N 1
ATOM 1316 C CA . ARG A 1 171 ? 0.798 -8.444 3.778 1.00 95.75 171 ARG A CA 1
ATOM 1317 C C . ARG A 1 171 ? 1.140 -9.911 3.537 1.00 95.75 171 ARG A C 1
ATOM 1319 O O . ARG A 1 171 ? 1.524 -10.246 2.419 1.00 95.75 171 ARG A O 1
ATOM 1326 N N . ASP A 1 172 ? 0.920 -10.782 4.518 1.00 95.38 172 ASP A N 1
ATOM 1327 C CA . ASP A 1 172 ? 1.208 -12.215 4.402 1.00 95.38 172 ASP A CA 1
ATOM 1328 C C . ASP A 1 172 ? 0.470 -12.858 3.223 1.00 95.38 172 ASP A C 1
ATOM 1330 O O . ASP A 1 172 ? 1.069 -13.605 2.450 1.00 95.38 172 ASP A O 1
ATOM 1334 N N . ARG A 1 173 ? -0.813 -12.527 3.019 1.00 94.88 173 ARG A N 1
ATOM 1335 C CA . ARG A 1 173 ? -1.576 -13.020 1.859 1.00 94.88 173 ARG A CA 1
ATOM 1336 C C . ARG A 1 173 ? -1.034 -12.490 0.543 1.00 94.88 173 ARG A C 1
ATOM 1338 O O . ARG A 1 173 ? -0.850 -13.260 -0.398 1.00 94.88 173 ARG A O 1
ATOM 1345 N N . THR A 1 174 ? -0.708 -11.206 0.498 1.00 93.94 174 THR A N 1
ATOM 1346 C CA . THR A 1 174 ? -0.148 -10.551 -0.694 1.00 93.94 174 THR A CA 1
ATOM 1347 C C . THR A 1 174 ? 1.149 -11.215 -1.135 1.00 93.94 174 THR A C 1
ATOM 1349 O O . THR A 1 174 ? 1.319 -11.477 -2.320 1.00 93.94 174 THR A O 1
ATOM 1352 N N . LEU A 1 175 ? 2.029 -11.567 -0.189 1.00 93.56 175 LEU A N 1
ATOM 1353 C CA . LEU A 1 175 ? 3.306 -12.233 -0.467 1.00 93.56 175 LEU A CA 1
ATOM 1354 C C . LEU A 1 175 ? 3.147 -13.590 -1.176 1.00 93.56 175 LEU A C 1
ATOM 1356 O O . LEU A 1 175 ? 4.050 -14.004 -1.904 1.00 93.56 175 LEU A O 1
ATOM 1360 N N . THR A 1 176 ? 2.001 -14.258 -1.011 1.00 92.12 176 THR A N 1
ATOM 1361 C CA . THR A 1 176 ? 1.694 -15.533 -1.687 1.00 92.12 176 THR A CA 1
ATOM 1362 C C . THR A 1 176 ? 1.199 -15.378 -3.126 1.00 92.12 176 THR A C 1
ATOM 1364 O O . THR A 1 1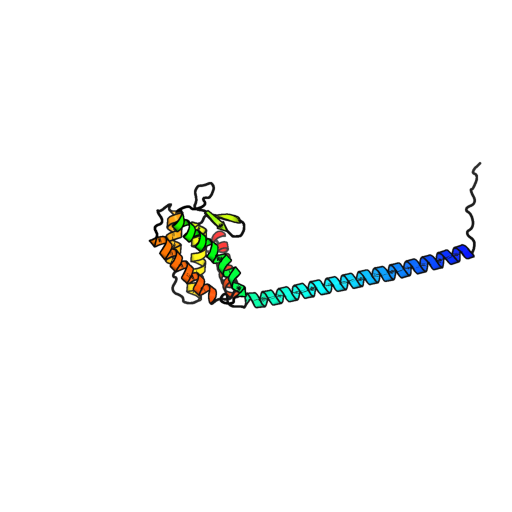76 ? 1.090 -16.370 -3.845 1.00 92.12 176 THR A O 1
ATOM 1367 N N . MET A 1 177 ? 0.900 -14.152 -3.556 1.00 91.56 177 MET A N 1
ATOM 1368 C CA . MET A 1 177 ? 0.315 -13.859 -4.863 1.00 91.56 177 MET A CA 1
ATOM 1369 C C . MET A 1 177 ? 1.354 -13.286 -5.826 1.00 91.56 177 MET A C 1
ATOM 1371 O O . MET A 1 177 ? 2.440 -12.865 -5.433 1.00 91.56 177 MET A O 1
ATOM 1375 N N . THR A 1 178 ? 1.008 -13.237 -7.108 1.00 91.44 178 THR A N 1
ATOM 1376 C CA . THR A 1 178 ? 1.754 -12.502 -8.139 1.00 91.44 178 THR A CA 1
ATOM 1377 C C . THR A 1 178 ? 1.104 -11.139 -8.411 1.00 91.44 178 THR A C 1
ATOM 1379 O O . THR A 1 178 ? -0.110 -10.984 -8.220 1.00 91.44 178 THR A O 1
ATOM 1382 N N . PRO A 1 179 ? 1.858 -10.145 -8.916 1.00 87.94 179 PRO A N 1
ATOM 1383 C CA . PRO A 1 179 ? 1.287 -8.878 -9.372 1.00 87.94 179 PRO A CA 1
ATOM 1384 C C . PRO A 1 179 ? 0.150 -9.042 -10.386 1.00 87.94 179 PRO A C 1
ATOM 1386 O O . PRO A 1 179 ? -0.838 -8.310 -10.318 1.00 87.94 179 PRO A O 1
ATOM 1389 N N . ALA A 1 180 ? 0.263 -10.008 -11.303 1.00 86.62 180 ALA A N 1
ATOM 1390 C CA . ALA A 1 180 ? -0.779 -10.300 -12.284 1.00 86.62 180 ALA A CA 1
ATOM 1391 C C . ALA A 1 180 ? -2.097 -10.748 -11.629 1.00 86.62 180 ALA A C 1
ATOM 1393 O O . ALA A 1 180 ? -3.159 -10.250 -12.001 1.00 86.62 180 ALA A O 1
ATOM 1394 N N . GLN A 1 181 ? -2.032 -11.631 -10.625 1.00 87.81 181 GLN A N 1
ATOM 1395 C CA . GLN A 1 181 ? -3.218 -12.089 -9.892 1.00 87.81 181 GLN A CA 1
ATOM 1396 C C . GLN A 1 181 ? -3.901 -10.935 -9.155 1.00 87.81 181 GLN A C 1
ATOM 1398 O O . GLN A 1 181 ? -5.093 -10.721 -9.341 1.00 87.81 181 GLN A O 1
ATOM 1403 N N . ILE A 1 182 ? -3.150 -10.138 -8.386 1.00 86.44 182 ILE A N 1
ATOM 1404 C CA . ILE A 1 182 ? -3.733 -8.996 -7.662 1.00 86.44 182 ILE A CA 1
ATOM 1405 C C . ILE A 1 182 ? -4.343 -7.977 -8.628 1.00 86.44 182 ILE A C 1
ATOM 1407 O O . ILE A 1 182 ? -5.439 -7.480 -8.384 1.00 86.44 182 ILE A O 1
ATOM 1411 N N . SER A 1 183 ? -3.673 -7.692 -9.748 1.00 86.00 183 SER A N 1
ATOM 1412 C CA . SER A 1 183 ? -4.178 -6.735 -10.741 1.00 86.00 183 SER A CA 1
ATOM 1413 C C . SER A 1 183 ? -5.503 -7.189 -11.357 1.00 86.00 183 SER A C 1
ATOM 1415 O O . SER A 1 183 ? -6.402 -6.369 -11.535 1.00 86.00 183 SER A O 1
ATOM 1417 N N . ALA A 1 184 ? -5.645 -8.486 -11.655 1.00 84.88 184 ALA A N 1
ATOM 1418 C CA . ALA A 1 184 ? -6.897 -9.047 -12.160 1.00 84.88 184 ALA A CA 1
ATOM 1419 C C . ALA A 1 184 ? -8.037 -8.887 -11.139 1.00 84.88 184 ALA A C 1
ATOM 1421 O O . ALA A 1 184 ? -9.135 -8.458 -11.492 1.00 84.88 184 ALA A O 1
ATOM 1422 N N . GLU A 1 185 ? -7.751 -9.149 -9.863 1.00 83.00 185 GLU A N 1
ATOM 1423 C CA . GLU A 1 185 ? -8.733 -9.042 -8.784 1.00 83.00 185 GLU A CA 1
ATOM 1424 C C . GLU A 1 185 ? -9.165 -7.596 -8.517 1.00 83.00 185 GLU A C 1
ATOM 1426 O O . GLU A 1 185 ? -10.362 -7.322 -8.370 1.00 83.00 185 GLU A O 1
ATOM 1431 N N . MET A 1 186 ? -8.205 -6.665 -8.498 1.00 81.62 186 MET A N 1
ATOM 1432 C CA . MET A 1 186 ? -8.458 -5.235 -8.304 1.00 81.62 186 MET A CA 1
ATOM 1433 C C . MET A 1 186 ? -9.243 -4.623 -9.463 1.00 81.62 186 MET A C 1
ATOM 1435 O O . MET A 1 186 ? -10.114 -3.787 -9.227 1.00 81.62 186 MET A O 1
ATOM 1439 N N . LEU A 1 187 ? -8.972 -5.043 -10.704 1.00 83.06 187 LEU A N 1
ATOM 1440 C CA . LEU A 1 187 ? -9.717 -4.573 -11.870 1.00 83.06 187 LEU A CA 1
ATOM 1441 C C . LEU A 1 187 ? -11.204 -4.917 -11.746 1.00 83.06 187 LEU A C 1
ATOM 1443 O O . LEU A 1 187 ? -12.056 -4.077 -12.021 1.00 83.06 187 LEU A O 1
ATOM 1447 N N . GLU A 1 188 ? -11.529 -6.124 -11.291 1.00 79.25 188 GLU A N 1
ATOM 1448 C CA . GLU A 1 188 ? -12.921 -6.509 -11.071 1.00 79.25 188 GLU A CA 1
ATOM 1449 C C . GLU A 1 188 ? -13.575 -5.686 -9.949 1.00 79.25 188 GLU A C 1
ATOM 1451 O O . GLU A 1 188 ? -14.709 -5.241 -10.123 1.00 79.25 188 GLU A O 1
ATOM 1456 N N . VAL A 1 189 ? -12.866 -5.411 -8.843 1.00 77.19 189 VAL A N 1
ATOM 1457 C CA . VAL A 1 189 ? -13.368 -4.509 -7.781 1.00 77.19 189 VAL A CA 1
ATOM 1458 C C . VAL A 1 189 ? -13.659 -3.122 -8.348 1.00 77.19 189 VAL A C 1
ATOM 1460 O O . VAL A 1 189 ? -14.712 -2.545 -8.078 1.00 77.19 189 VAL A O 1
ATOM 1463 N N . GLN A 1 190 ? -12.743 -2.588 -9.158 1.00 78.88 190 GLN A N 1
ATOM 1464 C CA . GLN A 1 190 ? -12.919 -1.289 -9.794 1.00 78.88 190 GLN A CA 1
ATOM 1465 C C . GLN A 1 190 ? -14.135 -1.294 -10.726 1.00 78.88 190 GLN A C 1
ATOM 1467 O O . GLN A 1 190 ? -14.976 -0.408 -10.618 1.00 78.88 190 GLN A O 1
ATOM 1472 N N . ILE A 1 191 ? -14.281 -2.310 -11.582 1.00 80.81 191 ILE A N 1
ATOM 1473 C CA . ILE A 1 191 ? -15.439 -2.450 -12.476 1.00 80.81 191 ILE A CA 1
ATOM 1474 C C . ILE A 1 191 ? -16.740 -2.500 -11.670 1.00 80.81 191 ILE A C 1
ATOM 1476 O O . ILE A 1 191 ? -17.668 -1.755 -11.974 1.00 80.81 191 ILE A O 1
ATOM 1480 N N . GLN A 1 192 ? -16.815 -3.333 -10.629 1.00 76.56 192 GLN A N 1
ATOM 1481 C CA . GLN A 1 192 ? -18.003 -3.426 -9.774 1.00 76.56 192 GLN A CA 1
ATOM 1482 C C . GLN A 1 192 ? -18.348 -2.068 -9.149 1.00 76.56 192 GLN A C 1
ATOM 1484 O O . GLN A 1 192 ? -19.507 -1.653 -9.160 1.00 76.56 192 GLN A O 1
ATOM 1489 N N . ARG A 1 193 ? -17.341 -1.332 -8.671 1.00 77.06 193 ARG A N 1
ATOM 1490 C CA . ARG A 1 193 ? -17.536 -0.009 -8.074 1.00 77.06 193 ARG A CA 1
ATOM 1491 C C . ARG A 1 193 ? -18.029 1.028 -9.087 1.00 77.06 193 ARG A C 1
ATOM 1493 O O . ARG A 1 193 ? -18.960 1.767 -8.781 1.00 77.06 193 ARG A O 1
ATOM 1500 N N . GLU A 1 194 ? -17.460 1.059 -10.289 1.00 77.19 194 GLU A N 1
ATOM 1501 C CA . GLU A 1 194 ? -17.909 1.957 -11.363 1.00 77.19 194 GLU A CA 1
ATOM 1502 C C . GLU A 1 194 ? -19.341 1.630 -11.818 1.00 77.19 194 GLU A C 1
ATOM 1504 O O . GLU A 1 194 ? -20.156 2.532 -12.016 1.00 77.19 194 GLU A O 1
ATOM 1509 N N . LEU A 1 195 ? -19.700 0.343 -11.908 1.00 79.81 195 LEU A N 1
ATOM 1510 C CA . LEU A 1 195 ? -21.071 -0.082 -12.211 1.00 79.81 195 LEU A CA 1
ATOM 1511 C C . LEU A 1 195 ? -22.061 0.335 -11.113 1.00 79.81 195 LEU A C 1
ATOM 1513 O O . LEU A 1 195 ? -23.190 0.723 -11.423 1.00 79.81 195 LEU A O 1
ATOM 1517 N N . ALA A 1 196 ? -21.646 0.275 -9.845 1.00 72.94 196 ALA A N 1
ATOM 1518 C CA . ALA A 1 196 ? -22.452 0.738 -8.721 1.00 72.94 196 ALA A CA 1
ATOM 1519 C C . ALA A 1 196 ? -22.637 2.265 -8.749 1.00 72.94 196 ALA A C 1
ATOM 1521 O O . ALA A 1 196 ? -23.757 2.749 -8.580 1.00 72.94 196 ALA A O 1
ATOM 1522 N N . TYR A 1 197 ? -21.580 3.034 -9.049 1.00 74.56 197 TYR A N 1
ATOM 1523 C CA . TYR A 1 197 ? -21.677 4.490 -9.225 1.00 74.56 197 TYR A CA 1
ATOM 1524 C C . TYR A 1 197 ? -22.573 4.890 -10.400 1.00 74.56 197 TYR A C 1
ATOM 1526 O O . TYR A 1 197 ? -23.318 5.864 -10.298 1.00 74.56 197 TYR A O 1
ATOM 1534 N N . ALA A 1 198 ? -22.552 4.122 -11.488 1.00 79.88 198 ALA A N 1
ATOM 1535 C CA . ALA A 1 198 ? -23.447 4.315 -12.625 1.00 79.88 198 ALA A CA 1
ATOM 1536 C C . ALA A 1 198 ? -24.905 3.891 -12.338 1.00 79.88 198 ALA A C 1
ATOM 1538 O O . ALA A 1 198 ? -25.766 4.051 -13.204 1.00 79.88 198 ALA A O 1
ATOM 1539 N N . GLY A 1 199 ? -25.196 3.334 -11.154 1.00 80.44 199 GLY A N 1
ATOM 1540 C CA . GLY A 1 199 ? -26.523 2.845 -10.772 1.00 80.44 199 GLY A CA 1
ATOM 1541 C C . GLY A 1 199 ? -26.964 1.583 -11.521 1.00 80.44 199 GLY A C 1
ATOM 1542 O O . GLY A 1 199 ? -28.149 1.253 -11.515 1.00 80.44 199 GLY A O 1
ATOM 1543 N N . ILE A 1 200 ? -26.032 0.887 -12.183 1.00 81.94 200 ILE A N 1
ATOM 1544 C CA . ILE A 1 200 ? -26.305 -0.321 -12.977 1.00 81.94 200 ILE A CA 1
ATOM 1545 C C . ILE A 1 200 ? -26.489 -1.532 -12.058 1.00 81.94 200 ILE A C 1
ATOM 1547 O O . ILE A 1 200 ? -27.328 -2.394 -12.318 1.00 81.94 200 ILE A O 1
ATOM 1551 N N . ILE A 1 201 ? -25.725 -1.584 -10.967 1.00 73.69 201 ILE A N 1
ATOM 1552 C CA . ILE A 1 201 ? -25.845 -2.603 -9.922 1.00 73.69 201 ILE A CA 1
ATOM 1553 C C . ILE A 1 201 ? -26.056 -1.932 -8.563 1.00 73.69 201 ILE A C 1
ATOM 1555 O O . ILE A 1 201 ? -25.678 -0.776 -8.369 1.00 73.69 201 ILE A O 1
ATOM 1559 N N . LYS A 1 202 ? -26.672 -2.643 -7.612 1.00 57.91 202 LYS A N 1
ATOM 1560 C CA . LYS A 1 202 ? -26.756 -2.161 -6.227 1.00 57.91 202 LYS A CA 1
ATOM 1561 C C . LYS A 1 202 ? -25.377 -2.255 -5.570 1.00 57.91 202 LYS A C 1
ATOM 1563 O O . LYS A 1 202 ? -24.754 -3.312 -5.653 1.00 57.91 202 LYS A O 1
ATOM 1568 N N . ALA A 1 203 ? -24.955 -1.150 -4.954 1.00 55.66 203 ALA A N 1
ATOM 1569 C CA . ALA A 1 203 ? -23.807 -1.089 -4.052 1.00 55.66 203 ALA A CA 1
ATOM 1570 C C . ALA A 1 203 ? -24.037 -1.941 -2.797 1.00 55.66 203 ALA A C 1
ATOM 1572 O O . ALA A 1 203 ? -25.209 -2.016 -2.351 1.00 55.66 203 ALA A O 1
#

pLDDT: mean 85.41, std 12.11, range [41.97, 98.19]